Protein AF-A0AAW0YEN2-F1 (afdb_monomer)

Mean predicted aligned error: 8.63 Å

InterPro domains:
  IPR004031 PMP-22/EMP/MP20/Claudin [PF13903] (2-147)

Foldseek 3Di:
DDLFKDAFCQDDDPPDPDSDGGHGIDTLPDPVCPVVNCLQDDPLSVLLVVLQVLLVVLQVVLVVLVVCLVVCVVVVCCLVCVLVSLVSSLVSLVSNLVSLVSSLVSCVVCQQPVSRDVHSVPRDDDPVSVVSVVVSVVSVVVSVVSVVSSVVSVVVVVVVVVVVVPDDCPDPDPDDDDDDDDDD

Nearest PDB structures (foldseek):
  6jfm-assembly2_B  TM=4.176E-01  e=9.068E+00  Homo sapiens

Organism: Cherax quadricarinatus (NCBI:txid27406)

Radius of gyration: 30.1 Å; Cα contacts (8 Å, |Δi|>4): 151; chains: 1; bounding box: 66×30×113 Å

Structure (mmCIF, N/CA/C/O backbone):
data_AF-A0AAW0YEN2-F1
#
_entry.id   AF-A0AAW0YEN2-F1
#
loop_
_atom_site.group_PDB
_atom_site.id
_atom_site.type_symbol
_atom_site.label_atom_id
_atom_site.label_alt_id
_atom_site.label_comp_id
_atom_site.label_asym_id
_atom_site.label_entity_id
_atom_site.label_seq_id
_atom_site.pdbx_PDB_ins_code
_atom_site.Cartn_x
_atom_site.Cartn_y
_atom_site.Cartn_z
_atom_site.occupancy
_atom_site.B_iso_or_equiv
_atom_site.auth_seq_id
_atom_site.auth_comp_id
_atom_site.auth_asym_id
_atom_site.auth_atom_id
_atom_site.pdbx_PDB_model_num
ATOM 1 N N . MET A 1 1 ? 14.040 -4.430 -10.048 1.00 86.38 1 MET A N 1
ATOM 2 C CA . MET A 1 1 ? 13.307 -3.147 -10.086 1.00 86.38 1 MET A CA 1
ATOM 3 C C . MET A 1 1 ? 12.431 -3.087 -8.851 1.00 86.38 1 MET A C 1
ATOM 5 O O . MET A 1 1 ? 11.812 -4.096 -8.529 1.00 86.38 1 MET A O 1
ATOM 9 N N . GLY A 1 2 ? 12.457 -1.976 -8.123 1.00 90.00 2 GLY A N 1
ATOM 10 C CA . GLY A 1 2 ? 11.581 -1.731 -6.982 1.00 90.00 2 GLY A CA 1
ATOM 11 C C . GLY A 1 2 ? 10.343 -0.935 -7.386 1.00 90.00 2 GLY A C 1
ATOM 12 O O . GLY A 1 2 ? 10.165 -0.589 -8.549 1.00 90.00 2 GLY A O 1
ATOM 13 N N . LEU A 1 3 ? 9.485 -0.628 -6.412 1.00 91.50 3 LEU A N 1
ATOM 14 C CA . LEU A 1 3 ? 8.303 0.204 -6.646 1.00 91.50 3 LEU A CA 1
ATOM 15 C C . LEU A 1 3 ? 8.667 1.686 -6.845 1.00 91.50 3 LEU A C 1
ATOM 17 O O . LEU A 1 3 ? 8.000 2.375 -7.605 1.00 91.50 3 LEU A O 1
ATOM 21 N N . TRP A 1 4 ? 9.729 2.151 -6.178 1.00 93.06 4 TRP A N 1
ATOM 22 C CA . TRP A 1 4 ? 10.154 3.560 -6.134 1.00 93.06 4 TRP A CA 1
ATOM 23 C C . TRP A 1 4 ? 11.578 3.799 -6.644 1.00 93.06 4 TRP A C 1
ATOM 25 O O . TRP A 1 4 ? 11.942 4.928 -6.960 1.00 93.06 4 TRP A O 1
ATOM 35 N N . GLU A 1 5 ? 12.377 2.742 -6.749 1.00 92.69 5 GLU A N 1
ATOM 36 C CA . GLU A 1 5 ? 13.776 2.798 -7.165 1.00 92.69 5 GLU A CA 1
ATOM 37 C C . GLU A 1 5 ? 14.035 1.731 -8.223 1.00 92.69 5 GLU A C 1
ATOM 39 O O . GLU A 1 5 ? 13.607 0.578 -8.090 1.00 92.69 5 GLU A O 1
ATOM 44 N N . PHE A 1 6 ? 14.712 2.121 -9.297 1.00 90.88 6 PHE A N 1
ATOM 45 C CA . PHE A 1 6 ? 15.109 1.216 -10.366 1.00 90.88 6 PHE A CA 1
ATOM 46 C C . PHE A 1 6 ? 16.631 1.169 -10.409 1.00 90.88 6 PHE A C 1
ATOM 48 O O . PHE A 1 6 ? 17.294 2.194 -10.300 1.00 90.88 6 PHE A O 1
ATOM 55 N N . CYS A 1 7 ? 17.171 -0.038 -10.558 1.00 91.19 7 CYS A N 1
ATOM 56 C CA . CYS A 1 7 ? 18.602 -0.271 -10.681 1.00 91.19 7 CYS A CA 1
ATOM 57 C C . CYS A 1 7 ? 18.889 -0.833 -12.065 1.00 91.19 7 CYS A C 1
ATOM 59 O O . CYS A 1 7 ? 18.348 -1.882 -12.430 1.00 91.19 7 CYS A O 1
ATOM 61 N N . PHE A 1 8 ? 19.754 -0.155 -12.811 1.00 91.12 8 PHE A N 1
ATOM 62 C CA . PHE A 1 8 ? 20.213 -0.594 -14.121 1.00 91.12 8 PHE A CA 1
ATOM 63 C C . PHE A 1 8 ? 21.698 -0.959 -14.077 1.00 91.12 8 PHE A C 1
ATOM 65 O O . PHE A 1 8 ? 22.487 -0.351 -13.356 1.00 91.12 8 PHE A O 1
ATOM 72 N N . ASN A 1 9 ? 22.087 -1.954 -14.874 1.00 91.31 9 ASN A N 1
ATOM 73 C CA . ASN A 1 9 ? 23.482 -2.346 -15.049 1.00 91.31 9 ASN A CA 1
ATOM 74 C C . ASN A 1 9 ? 23.843 -2.304 -16.537 1.00 91.31 9 ASN A C 1
ATOM 76 O O . ASN A 1 9 ? 23.641 -3.276 -17.262 1.00 91.31 9 ASN A O 1
ATOM 80 N N . GLY A 1 10 ? 24.311 -1.143 -16.998 1.00 89.25 10 GLY A N 1
ATOM 81 C CA . GLY A 1 10 ? 24.714 -0.935 -18.389 1.00 89.25 10 GLY A CA 1
ATOM 82 C C . GLY A 1 10 ? 23.545 -0.996 -19.374 1.00 89.25 10 GLY A C 1
ATOM 83 O O . GLY A 1 10 ? 23.736 -1.395 -20.524 1.00 89.25 10 GLY A O 1
ATOM 84 N N . PHE A 1 11 ? 22.336 -0.635 -18.933 1.00 88.31 11 PHE A N 1
ATOM 85 C CA . PHE A 1 11 ? 21.140 -0.691 -19.770 1.00 88.31 11 PHE A CA 1
ATOM 86 C C . PHE A 1 11 ? 21.170 0.417 -20.826 1.00 88.31 11 PHE A C 1
ATOM 88 O O . PHE A 1 11 ? 21.463 1.571 -20.519 1.00 88.31 11 PHE A O 1
ATOM 95 N N . ARG A 1 12 ? 20.828 0.067 -22.068 1.00 88.25 12 ARG A N 1
ATOM 96 C CA . ARG A 1 12 ? 20.673 1.013 -23.176 1.00 88.25 12 ARG A CA 1
ATOM 97 C C . ARG A 1 12 ? 19.229 1.025 -23.630 1.00 88.25 12 ARG A C 1
ATOM 99 O O . ARG A 1 12 ? 18.689 -0.018 -23.994 1.00 88.25 12 ARG A O 1
ATOM 106 N N . TYR A 1 13 ? 18.617 2.203 -23.629 1.00 87.12 13 TYR A N 1
ATOM 107 C CA . TYR A 1 13 ? 17.242 2.344 -24.079 1.00 87.12 13 TYR A CA 1
ATOM 108 C C . TYR A 1 13 ? 17.188 2.409 -25.616 1.00 87.12 13 TYR A C 1
AT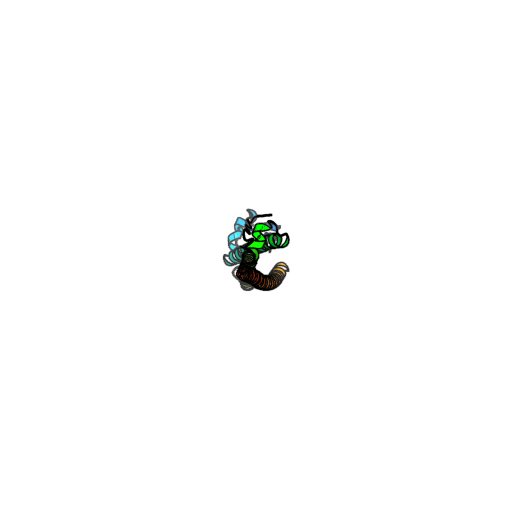OM 110 O O . TYR A 1 13 ? 17.740 3.349 -26.184 1.00 87.12 13 TYR A O 1
ATOM 118 N N . PRO A 1 14 ? 16.511 1.470 -26.312 1.00 85.56 14 PRO A N 1
ATOM 119 C CA . PRO A 1 14 ? 16.591 1.372 -27.775 1.00 85.56 14 PRO A CA 1
ATOM 120 C C . PRO A 1 14 ? 16.070 2.593 -28.536 1.00 85.56 14 PRO A C 1
ATOM 122 O O . PRO A 1 14 ? 16.482 2.831 -29.665 1.00 85.56 14 PRO A O 1
ATOM 125 N N . LYS A 1 15 ? 15.141 3.356 -27.943 1.00 84.06 15 LYS A N 1
ATOM 126 C CA . LYS A 1 15 ? 14.569 4.553 -28.581 1.00 84.06 15 LYS A CA 1
ATOM 127 C C . LYS A 1 15 ? 15.403 5.815 -28.336 1.00 84.06 15 LYS A C 1
ATOM 129 O O . LYS A 1 15 ? 15.053 6.869 -28.857 1.00 84.06 15 LYS A O 1
ATOM 134 N N . PHE A 1 16 ? 16.466 5.737 -27.535 1.00 85.62 16 PHE A N 1
ATOM 135 C CA . PHE A 1 16 ? 17.355 6.868 -27.294 1.00 85.62 16 PHE A CA 1
ATOM 136 C C . PHE A 1 16 ? 18.500 6.862 -28.307 1.00 85.62 16 PHE A C 1
ATOM 138 O O . PHE A 1 16 ? 19.175 5.853 -28.476 1.00 85.62 16 PHE A O 1
ATOM 145 N N . GLN A 1 17 ? 18.702 7.984 -29.001 1.00 82.44 17 GLN A N 1
ATOM 146 C CA . GLN A 1 17 ? 19.639 8.065 -30.130 1.00 82.44 17 GLN A CA 1
ATOM 147 C C . GLN A 1 17 ? 21.112 8.167 -29.707 1.00 82.44 17 GLN A C 1
ATOM 149 O O . GLN A 1 17 ? 21.997 7.882 -30.509 1.00 82.44 17 GLN A O 1
ATOM 154 N N . TYR A 1 18 ? 21.388 8.583 -28.470 1.00 85.62 18 TYR A N 1
ATOM 155 C CA . TYR A 1 18 ? 22.748 8.736 -27.954 1.00 85.62 18 TYR A CA 1
ATOM 156 C C . TYR A 1 18 ? 23.221 7.455 -27.256 1.00 85.62 18 TYR A C 1
ATOM 158 O O . TYR A 1 18 ? 22.421 6.776 -26.610 1.00 85.62 18 TYR A O 1
ATOM 166 N N . ASP A 1 19 ? 24.525 7.146 -27.335 1.00 82.75 19 ASP A N 1
ATOM 167 C CA . ASP A 1 19 ? 25.135 6.008 -26.623 1.00 82.75 19 ASP A CA 1
ATOM 168 C C . ASP A 1 19 ? 25.292 6.319 -25.127 1.00 82.75 19 ASP A C 1
ATOM 170 O O . ASP A 1 19 ? 26.389 6.503 -24.603 1.00 82.75 19 ASP A O 1
ATOM 174 N N . TYR A 1 20 ? 24.155 6.428 -24.446 1.00 86.38 20 TYR A N 1
ATOM 175 C CA . TYR A 1 20 ? 24.078 6.580 -23.005 1.00 86.38 20 TYR A CA 1
ATOM 176 C C . TYR A 1 20 ? 23.717 5.244 -22.361 1.00 86.38 20 TYR A C 1
ATOM 178 O O . TYR A 1 20 ? 22.791 4.548 -22.792 1.00 86.38 20 TYR A O 1
ATOM 186 N N . LYS A 1 21 ? 24.458 4.889 -21.312 1.00 89.00 21 LYS A N 1
ATOM 187 C CA . LYS A 1 21 ? 24.231 3.679 -20.524 1.00 89.00 21 LYS A CA 1
ATOM 188 C C . LYS A 1 21 ? 23.728 4.079 -19.148 1.00 89.00 21 LYS A C 1
ATOM 190 O O . LYS A 1 21 ? 24.434 4.768 -18.424 1.00 89.00 21 LYS A O 1
ATOM 195 N N . PHE A 1 22 ? 22.554 3.583 -18.782 1.00 89.12 22 PHE A N 1
ATOM 196 C CA . PHE A 1 22 ? 22.023 3.723 -17.432 1.00 89.12 22 PHE A CA 1
ATOM 197 C C . PHE A 1 22 ? 22.723 2.719 -16.512 1.00 89.12 22 PHE A C 1
ATOM 199 O O . PHE A 1 22 ? 22.694 1.503 -16.753 1.00 89.12 22 PHE A O 1
ATOM 206 N N . THR A 1 23 ? 23.373 3.229 -15.470 1.00 91.88 23 THR A N 1
ATOM 207 C CA . THR A 1 23 ? 24.128 2.437 -14.491 1.00 91.88 23 THR A CA 1
ATOM 208 C C . THR A 1 23 ? 23.879 2.964 -13.092 1.00 91.88 23 THR A C 1
ATOM 210 O O . THR A 1 23 ? 24.03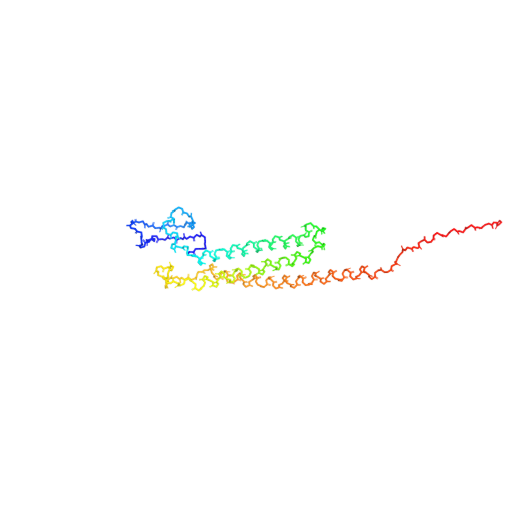0 4.156 -12.857 1.00 91.88 23 THR A O 1
ATOM 213 N N . GLY A 1 24 ? 23.583 2.065 -12.160 1.00 91.88 24 GLY A N 1
ATOM 214 C CA . GLY A 1 24 ? 23.313 2.413 -10.770 1.00 91.88 24 GLY A CA 1
ATOM 215 C C . GLY A 1 24 ? 21.832 2.335 -10.422 1.00 91.88 24 GLY A C 1
ATOM 216 O O . GLY A 1 24 ? 20.993 1.979 -11.256 1.00 91.88 24 GLY A O 1
ATOM 217 N N . CYS A 1 25 ? 21.545 2.616 -9.154 1.00 92.69 25 CYS A N 1
ATOM 218 C CA . CYS A 1 25 ? 20.204 2.670 -8.592 1.00 92.69 25 CYS A CA 1
ATOM 219 C C . CYS A 1 25 ? 19.824 4.126 -8.389 1.00 92.69 25 CYS A C 1
ATOM 221 O O . CYS A 1 25 ? 20.502 4.831 -7.644 1.00 92.69 25 CYS A O 1
ATOM 223 N N . ASN A 1 26 ? 18.743 4.562 -9.024 1.00 92.38 26 ASN A N 1
ATOM 224 C CA . ASN A 1 26 ? 18.212 5.891 -8.780 1.00 92.38 26 ASN A CA 1
ATOM 225 C C . ASN A 1 26 ? 16.718 5.838 -8.493 1.00 92.38 26 ASN A C 1
ATOM 227 O O . ASN A 1 26 ? 15.976 4.954 -8.944 1.00 92.38 26 ASN A O 1
ATOM 231 N N . TYR A 1 27 ? 16.272 6.848 -7.753 1.00 92.19 27 TYR A N 1
ATOM 232 C CA . TYR A 1 27 ? 14.858 7.107 -7.572 1.00 92.19 27 TYR A CA 1
ATOM 233 C C . TYR A 1 27 ? 14.184 7.310 -8.930 1.00 92.19 27 TYR A C 1
ATOM 235 O O . TYR A 1 27 ? 14.746 7.915 -9.847 1.00 92.19 27 TYR A O 1
ATOM 243 N N . ILE A 1 28 ? 12.956 6.822 -9.047 1.00 91.12 28 ILE A N 1
ATOM 244 C CA . ILE A 1 28 ? 12.191 6.834 -10.291 1.00 91.12 28 ILE A CA 1
ATOM 245 C C . ILE A 1 28 ? 12.070 8.232 -10.922 1.00 91.12 28 ILE A C 1
ATOM 247 O O . ILE A 1 28 ? 12.150 8.35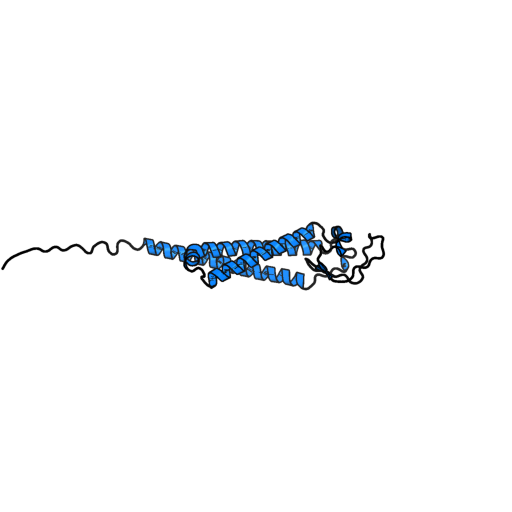3 -12.142 1.00 91.12 28 ILE A O 1
ATOM 251 N N . PHE A 1 29 ? 11.892 9.275 -10.108 1.00 88.75 29 PHE A N 1
ATOM 252 C CA . PHE A 1 29 ? 11.756 10.659 -10.579 1.00 88.75 29 PHE A CA 1
ATOM 253 C C . PHE A 1 29 ? 13.084 11.431 -10.525 1.00 88.75 29 PHE A C 1
ATOM 255 O O . PHE A 1 29 ? 13.092 12.657 -10.433 1.00 88.75 29 PHE A O 1
ATOM 262 N N . SER A 1 30 ? 14.214 10.723 -10.535 1.00 90.00 30 SER A N 1
ATOM 263 C CA . SER A 1 30 ? 15.529 11.343 -10.686 1.00 90.00 30 SER A CA 1
ATOM 264 C C . SER A 1 30 ? 15.680 11.978 -12.070 1.00 90.00 30 SER A C 1
ATOM 266 O O . SER A 1 30 ? 15.058 11.557 -13.050 1.00 90.00 30 SER A O 1
ATOM 268 N N . GLU A 1 31 ? 16.533 12.997 -12.161 1.00 88.75 31 GLU A N 1
ATOM 269 C CA . GLU A 1 31 ? 16.792 13.681 -13.429 1.00 88.75 31 GLU A CA 1
ATOM 270 C C . GLU A 1 31 ? 17.377 12.735 -14.490 1.00 88.75 31 GLU A C 1
ATOM 272 O O . GLU A 1 31 ? 17.011 12.836 -15.662 1.00 88.75 31 GLU A O 1
ATOM 277 N N . GLU A 1 32 ? 18.193 11.761 -14.072 1.00 85.75 32 GLU A N 1
ATOM 278 C CA . GLU A 1 32 ? 18.776 10.739 -14.949 1.00 85.75 32 GLU A CA 1
ATOM 279 C C . GLU A 1 32 ? 17.691 9.969 -15.719 1.00 85.75 32 GLU A C 1
ATOM 281 O O . GLU A 1 32 ? 17.806 9.743 -16.924 1.00 85.75 32 GLU A O 1
ATOM 286 N N . TYR A 1 33 ? 16.588 9.617 -15.054 1.00 88.69 33 TYR A N 1
ATOM 287 C CA . TYR A 1 33 ? 15.523 8.807 -15.647 1.00 88.69 33 TYR A CA 1
ATOM 288 C C . TYR A 1 33 ? 14.454 9.618 -16.379 1.00 88.69 33 TYR A C 1
ATOM 290 O O . TYR A 1 33 ? 13.579 9.025 -17.011 1.00 88.69 33 TYR A O 1
ATOM 298 N N . ARG A 1 34 ? 14.546 10.955 -16.401 1.00 88.31 34 ARG A N 1
ATOM 299 C CA . ARG A 1 34 ? 13.554 11.830 -17.056 1.00 88.31 34 ARG A CA 1
ATOM 300 C C . ARG A 1 34 ? 13.339 11.489 -18.534 1.00 88.31 34 ARG A C 1
ATOM 302 O O . ARG A 1 34 ? 12.227 11.612 -19.038 1.00 88.31 34 ARG A O 1
ATOM 309 N N . ILE A 1 35 ? 14.385 11.017 -19.211 1.00 87.44 35 ILE A N 1
ATOM 310 C CA . ILE A 1 35 ? 14.367 10.632 -20.632 1.00 87.44 35 ILE A CA 1
ATOM 311 C C . ILE A 1 35 ? 13.521 9.369 -20.873 1.00 87.44 35 ILE A C 1
ATOM 313 O O . ILE A 1 35 ? 12.867 9.245 -21.906 1.00 87.44 35 ILE A O 1
ATOM 317 N N . ILE A 1 36 ? 13.531 8.428 -19.925 1.00 88.75 36 ILE A N 1
ATOM 318 C CA . ILE A 1 36 ? 12.889 7.107 -20.043 1.00 88.75 36 ILE A CA 1
ATOM 319 C C . ILE A 1 36 ? 11.644 6.964 -19.160 1.00 88.75 36 ILE A C 1
ATOM 321 O O . ILE A 1 36 ? 11.027 5.899 -19.116 1.00 88.75 36 ILE A O 1
ATOM 325 N N . TRP A 1 37 ? 11.261 8.032 -18.462 1.00 88.38 37 TRP A N 1
ATOM 326 C CA . TRP A 1 37 ? 10.247 7.996 -17.417 1.00 88.38 37 TRP A CA 1
ATOM 327 C C . TRP A 1 37 ? 8.883 7.505 -17.923 1.00 88.38 37 TRP A C 1
ATOM 329 O O . TRP A 1 37 ? 8.294 6.608 -17.324 1.00 88.38 37 TRP A O 1
ATOM 339 N N . SER A 1 38 ? 8.416 8.019 -19.063 1.00 86.50 38 SER A N 1
ATOM 340 C CA . SER A 1 38 ? 7.118 7.646 -19.647 1.00 86.50 38 SER A CA 1
ATOM 341 C C . SER A 1 38 ? 7.020 6.170 -20.040 1.00 86.50 38 SER A C 1
ATOM 343 O O . SER A 1 38 ? 5.933 5.601 -20.046 1.00 86.50 38 SER A O 1
ATOM 345 N N . TRP A 1 39 ? 8.153 5.543 -20.357 1.00 87.31 39 TRP A N 1
ATOM 346 C CA . TRP A 1 39 ? 8.233 4.114 -20.643 1.00 87.31 39 TRP A CA 1
ATOM 347 C C . TRP A 1 39 ? 8.238 3.284 -19.354 1.00 87.31 39 TRP A C 1
ATOM 349 O O . TRP A 1 39 ? 7.543 2.275 -19.255 1.00 87.31 39 TRP A O 1
ATOM 359 N N . MET A 1 40 ? 8.992 3.730 -18.349 1.00 87.19 40 MET A N 1
ATOM 360 C CA . MET A 1 40 ? 9.163 3.020 -17.084 1.00 87.19 40 MET A CA 1
ATOM 361 C C . MET A 1 40 ? 7.919 3.088 -16.184 1.00 87.19 40 MET A C 1
ATOM 363 O O . MET A 1 40 ? 7.632 2.114 -15.488 1.00 87.19 40 MET A O 1
ATOM 367 N N . LEU A 1 41 ? 7.170 4.199 -16.218 1.00 91.25 41 LEU A N 1
ATOM 368 C CA . LEU A 1 41 ? 5.968 4.437 -15.408 1.00 91.25 41 LEU A CA 1
ATOM 369 C C . LEU A 1 41 ? 4.702 4.563 -16.257 1.00 91.25 41 LEU A C 1
ATOM 371 O O . LEU A 1 41 ? 4.158 5.657 -16.427 1.00 91.25 41 LEU A O 1
ATOM 375 N N . PRO A 1 42 ? 4.172 3.436 -16.750 1.00 92.44 42 PRO A N 1
ATOM 376 C CA . PRO A 1 42 ? 2.835 3.417 -17.314 1.00 92.44 42 PRO A CA 1
ATOM 377 C C . PRO A 1 42 ? 1.778 3.687 -16.229 1.00 92.44 42 PRO A C 1
ATOM 379 O O . PRO A 1 42 ? 1.999 3.469 -15.035 1.00 92.44 42 PRO A O 1
ATOM 382 N N . ALA A 1 43 ? 0.583 4.104 -16.654 1.00 93.31 43 ALA A N 1
ATOM 383 C CA . ALA A 1 43 ? -0.513 4.476 -15.754 1.00 93.31 43 ALA A CA 1
ATOM 384 C C . ALA A 1 43 ? -0.889 3.379 -14.742 1.00 93.31 43 ALA A C 1
ATOM 386 O O . ALA A 1 43 ? -1.150 3.669 -13.577 1.00 93.31 43 ALA A O 1
ATOM 387 N N . TRP A 1 44 ? -0.861 2.112 -15.158 1.00 94.19 44 TRP A N 1
ATOM 388 C CA . TRP A 1 44 ? -1.157 0.991 -14.267 1.00 94.19 44 TRP A CA 1
ATOM 389 C C . TRP A 1 44 ? -0.107 0.833 -13.155 1.00 94.19 44 TRP A C 1
ATOM 391 O O . TRP A 1 44 ? -0.459 0.466 -12.038 1.00 94.19 44 TRP A O 1
ATOM 401 N N . PHE A 1 45 ? 1.168 1.145 -13.418 1.00 93.88 45 PHE A N 1
ATOM 402 C CA . PHE A 1 45 ? 2.230 1.050 -12.414 1.00 93.88 45 PHE A CA 1
ATOM 403 C C . PHE A 1 45 ? 2.119 2.192 -11.399 1.00 93.88 45 PHE A C 1
ATOM 405 O O . PHE A 1 45 ? 2.271 1.970 -10.199 1.00 93.88 45 PHE A O 1
ATOM 412 N N . MET A 1 46 ? 1.739 3.390 -11.860 1.00 94.62 46 MET A N 1
ATOM 413 C CA . MET A 1 46 ? 1.363 4.493 -10.968 1.00 94.62 46 MET A CA 1
ATOM 414 C C . MET A 1 46 ? 0.157 4.129 -10.089 1.00 94.62 46 MET A C 1
ATOM 416 O O . MET A 1 46 ? 0.151 4.445 -8.905 1.00 94.62 46 MET A O 1
ATOM 420 N N . ALA A 1 47 ? -0.832 3.396 -10.613 1.00 96.06 47 ALA A N 1
ATOM 421 C CA . ALA A 1 47 ? -1.949 2.915 -9.798 1.00 96.06 47 ALA A CA 1
ATOM 422 C C . ALA A 1 47 ? -1.490 1.937 -8.697 1.00 96.06 47 ALA A C 1
ATOM 424 O O . ALA A 1 47 ? -1.907 2.073 -7.548 1.00 96.06 47 ALA A O 1
ATOM 425 N N . VAL A 1 48 ? -0.581 1.001 -9.009 1.00 96.75 48 VAL A N 1
ATOM 426 C CA . VAL A 1 48 ? 0.032 0.097 -8.012 1.00 96.75 48 VAL A CA 1
ATOM 427 C C . VAL A 1 48 ? 0.748 0.895 -6.919 1.00 96.75 48 VAL A C 1
ATOM 429 O O . VAL A 1 48 ? 0.560 0.619 -5.734 1.00 96.75 48 VAL A O 1
ATOM 432 N N . GLN A 1 49 ? 1.523 1.914 -7.302 1.00 96.31 49 GLN A N 1
ATOM 433 C CA . GLN A 1 49 ? 2.168 2.836 -6.365 1.00 96.31 49 GLN A CA 1
ATOM 434 C C . GLN A 1 49 ? 1.150 3.515 -5.442 1.00 9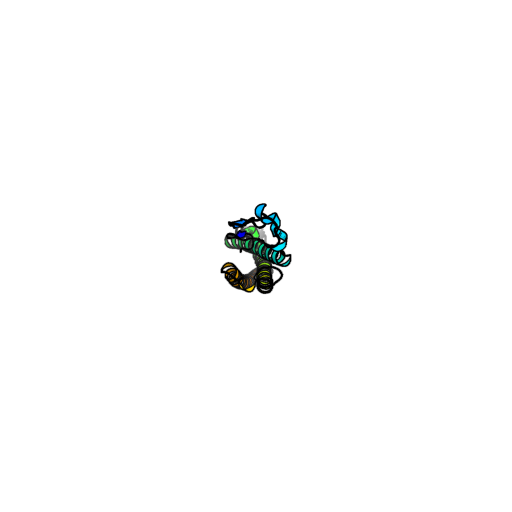6.31 49 GLN A C 1
ATOM 436 O O . GLN A 1 49 ? 1.328 3.511 -4.225 1.00 96.31 49 GLN A O 1
ATOM 441 N N . THR A 1 50 ? 0.060 4.052 -5.994 1.00 96.75 50 THR A N 1
ATOM 442 C CA . THR A 1 50 ? -0.999 4.699 -5.210 1.00 96.75 50 THR A CA 1
ATOM 443 C C . THR A 1 50 ? -1.654 3.732 -4.226 1.00 96.75 50 THR A C 1
ATOM 445 O O . THR A 1 50 ? -1.781 4.067 -3.048 1.00 96.75 50 THR A O 1
ATOM 448 N N . PHE A 1 51 ? -2.025 2.527 -4.664 1.00 97.88 51 PHE A N 1
ATOM 449 C CA . PHE A 1 51 ? -2.645 1.532 -3.788 1.00 97.88 51 PHE A CA 1
ATOM 450 C C . PHE A 1 51 ? -1.723 1.111 -2.639 1.00 97.88 51 PHE A C 1
ATOM 452 O O . PHE A 1 51 ? -2.168 1.063 -1.492 1.00 97.88 51 PHE A O 1
ATOM 459 N N . MET A 1 52 ? -0.436 0.880 -2.918 1.00 97.56 52 MET A N 1
ATOM 460 C CA . MET A 1 52 ? 0.545 0.542 -1.883 1.00 97.56 52 MET A CA 1
ATOM 461 C C . MET A 1 52 ? 0.772 1.693 -0.901 1.00 97.56 52 MET A C 1
ATOM 463 O O . MET A 1 52 ? 0.869 1.452 0.299 1.00 97.56 52 MET A O 1
ATOM 467 N N . THR A 1 53 ? 0.811 2.941 -1.373 1.00 97.44 53 THR A N 1
ATOM 468 C CA . THR A 1 53 ? 0.952 4.113 -0.496 1.00 97.44 53 THR A CA 1
ATOM 469 C C . THR A 1 53 ? -0.267 4.294 0.402 1.00 97.44 53 THR A C 1
ATOM 471 O O . THR A 1 53 ? -0.109 4.500 1.603 1.00 97.44 53 THR A O 1
ATOM 474 N N . ILE A 1 54 ? -1.485 4.174 -0.139 1.00 97.88 54 ILE A N 1
ATOM 475 C CA . ILE A 1 54 ? -2.719 4.258 0.658 1.00 97.88 54 ILE A CA 1
ATOM 476 C C . ILE A 1 54 ? -2.752 3.139 1.705 1.00 97.88 54 ILE A C 1
ATOM 478 O O . ILE A 1 54 ? -3.052 3.404 2.869 1.00 97.88 54 ILE A O 1
ATOM 482 N N . ALA A 1 55 ? -2.389 1.911 1.325 1.00 98.00 55 ALA A N 1
ATOM 483 C CA . ALA A 1 55 ? -2.313 0.788 2.252 1.00 98.00 55 ALA A CA 1
ATOM 484 C C . ALA A 1 55 ? -1.261 1.008 3.353 1.00 98.00 55 ALA A C 1
ATOM 486 O O . ALA A 1 55 ? -1.518 0.752 4.530 1.00 98.00 55 ALA A O 1
ATOM 487 N N . LEU A 1 56 ? -0.091 1.549 3.004 1.00 97.06 56 LEU A N 1
ATOM 488 C CA . LEU A 1 56 ? 0.946 1.876 3.980 1.00 97.06 56 LEU A CA 1
ATOM 489 C C . LEU A 1 56 ? 0.465 2.948 4.968 1.00 97.06 56 LEU A C 1
ATOM 491 O O . LEU A 1 56 ? 0.603 2.775 6.174 1.00 97.06 56 LEU A O 1
ATOM 495 N N . LEU A 1 57 ? -0.158 4.025 4.489 1.00 98.25 57 LEU A N 1
ATOM 496 C CA . LEU A 1 57 ? -0.670 5.088 5.358 1.00 98.25 57 LEU A CA 1
ATOM 497 C C . LEU A 1 57 ? -1.797 4.590 6.274 1.00 98.25 57 LEU A C 1
ATOM 499 O O . LEU A 1 57 ? -1.803 4.895 7.469 1.00 98.25 57 LEU A O 1
ATOM 503 N N . ALA A 1 58 ? -2.725 3.790 5.746 1.00 97.94 58 ALA A N 1
ATOM 504 C CA . ALA A 1 58 ? -3.817 3.220 6.528 1.00 97.94 58 ALA A CA 1
ATOM 505 C C . ALA A 1 58 ? -3.314 2.220 7.588 1.00 97.94 58 ALA A C 1
ATOM 507 O O . ALA A 1 58 ? -3.794 2.233 8.726 1.00 97.94 58 ALA A O 1
ATOM 508 N N . SER A 1 59 ? -2.301 1.411 7.269 1.00 97.94 59 SER A N 1
ATOM 509 C CA . SER A 1 59 ? -1.698 0.480 8.232 1.00 97.94 59 SER A CA 1
ATOM 510 C C . SER A 1 59 ? -0.897 1.189 9.324 1.00 97.94 59 SER A C 1
ATOM 512 O O . SER A 1 59 ? -1.048 0.853 10.497 1.00 97.94 59 SER A O 1
ATOM 514 N N . LEU A 1 60 ? -0.122 2.224 8.983 1.00 97.88 60 LEU A N 1
ATOM 515 C CA . LEU A 1 60 ? 0.565 3.066 9.969 1.00 97.88 60 LEU A CA 1
ATOM 516 C C . LEU A 1 60 ? -0.430 3.783 10.885 1.00 97.88 60 LEU A C 1
ATOM 518 O O . LEU A 1 60 ? -0.233 3.818 12.097 1.00 97.88 60 LEU A O 1
ATOM 522 N N . THR A 1 61 ? -1.532 4.294 10.330 1.00 97.38 61 THR A N 1
ATOM 523 C CA . THR A 1 61 ? -2.611 4.899 11.126 1.00 97.38 61 THR A CA 1
ATOM 524 C C . THR A 1 61 ? -3.193 3.883 12.110 1.00 97.38 61 THR A C 1
ATOM 526 O O . THR A 1 61 ? -3.309 4.173 13.297 1.00 97.38 61 THR A O 1
ATOM 529 N N . THR A 1 62 ? -3.470 2.662 11.643 1.00 96.81 62 THR A N 1
ATOM 530 C CA . THR A 1 62 ? -3.954 1.558 12.489 1.00 96.81 62 THR A CA 1
ATOM 531 C C . THR A 1 62 ? -2.963 1.236 13.608 1.00 96.81 62 THR A C 1
ATOM 533 O O . THR A 1 62 ? -3.367 1.110 14.762 1.00 96.81 62 THR A O 1
ATOM 536 N N . LEU A 1 63 ? -1.665 1.157 13.295 1.00 96.44 63 LEU A N 1
ATOM 537 C CA . LEU A 1 63 ? -0.605 0.879 14.265 1.00 96.44 63 LEU A CA 1
ATOM 538 C C . LEU A 1 63 ? -0.512 1.967 15.344 1.00 96.44 63 LEU A C 1
ATOM 540 O O . LEU A 1 63 ? -0.395 1.654 16.529 1.00 96.44 63 LEU A O 1
ATOM 544 N N . VAL A 1 64 ? -0.592 3.240 14.955 1.00 96.12 64 VAL A N 1
ATOM 545 C CA . VAL A 1 64 ? -0.584 4.361 15.904 1.00 96.12 64 VAL A CA 1
ATOM 546 C C . VAL A 1 64 ? -1.826 4.308 16.792 1.00 96.12 64 VAL A C 1
ATOM 548 O O . VAL A 1 64 ? -1.704 4.346 18.016 1.00 96.12 64 VAL A O 1
ATOM 551 N N . THR A 1 65 ? -3.018 4.161 16.210 1.00 94.25 65 THR A N 1
ATOM 552 C CA . THR A 1 65 ? -4.269 4.140 16.978 1.00 94.25 65 THR A CA 1
ATOM 553 C C . THR A 1 65 ? -4.342 2.943 17.927 1.00 94.25 65 THR A C 1
ATOM 555 O O . THR A 1 65 ? -4.686 3.129 19.093 1.00 94.25 65 THR A O 1
ATOM 558 N N . ILE A 1 66 ? -3.970 1.733 17.491 1.00 94.00 66 ILE A N 1
ATOM 559 C CA . ILE A 1 66 ? -3.984 0.557 18.374 1.00 94.00 66 ILE A CA 1
ATOM 560 C C . ILE A 1 66 ? -2.946 0.679 19.493 1.00 94.00 66 ILE A C 1
ATOM 562 O O . ILE A 1 66 ? -3.237 0.317 20.629 1.00 94.00 66 ILE A O 1
ATOM 566 N N . SER A 1 67 ? -1.776 1.268 19.220 1.00 94.50 67 SER A N 1
ATOM 567 C CA . SER A 1 67 ? -0.760 1.526 20.250 1.00 94.50 67 SER A CA 1
ATOM 568 C C . SER A 1 67 ? -1.289 2.469 21.332 1.00 94.50 67 SER A C 1
ATOM 570 O O . SER A 1 67 ? -1.100 2.210 22.519 1.00 94.50 67 SER A O 1
ATOM 572 N N . LEU A 1 68 ? -2.014 3.523 20.942 1.00 92.19 68 LEU A N 1
ATOM 573 C CA . LEU A 1 68 ? -2.661 4.433 21.892 1.00 92.19 68 LEU A CA 1
ATOM 574 C C . LEU A 1 68 ? -3.714 3.706 22.737 1.00 92.19 68 LEU A C 1
ATOM 576 O O . LEU A 1 68 ? -3.727 3.871 23.957 1.00 92.19 68 LEU A O 1
ATOM 580 N N . VAL A 1 69 ? -4.544 2.860 22.112 1.00 90.75 69 VAL A N 1
ATOM 581 C CA . VAL A 1 69 ? -5.551 2.038 22.809 1.00 90.75 69 VAL A CA 1
ATOM 582 C C . VAL A 1 69 ? -4.894 1.090 23.820 1.00 90.75 69 VAL A C 1
ATOM 584 O O . VAL A 1 69 ? -5.341 1.032 24.965 1.00 90.75 69 VAL A O 1
ATOM 587 N N . LEU A 1 70 ? -3.808 0.409 23.440 1.00 89.62 70 LEU A N 1
ATOM 588 C CA . LEU A 1 70 ? -3.079 -0.527 24.306 1.00 89.62 70 LEU A CA 1
ATOM 589 C C . LEU A 1 70 ? -2.418 0.167 25.501 1.00 89.62 70 LEU A C 1
ATOM 591 O O . LEU A 1 70 ? -2.526 -0.311 26.629 1.00 89.62 70 LEU A O 1
ATOM 595 N N . VAL A 1 71 ? -1.777 1.317 25.276 1.00 92.44 71 VAL A N 1
ATOM 596 C CA . VAL A 1 71 ? -1.146 2.118 26.343 1.00 92.44 71 VAL A CA 1
ATOM 597 C C . VAL A 1 71 ? -2.195 2.846 27.199 1.00 92.44 71 VAL A C 1
ATOM 599 O O . VAL A 1 71 ? -1.877 3.377 28.261 1.00 92.44 71 VAL A O 1
ATOM 602 N N . ARG A 1 72 ? -3.466 2.853 26.773 1.00 87.56 72 ARG A N 1
ATOM 603 C CA . ARG A 1 72 ? -4.568 3.596 27.402 1.00 87.56 72 ARG A CA 1
ATOM 604 C C . ARG A 1 72 ? -4.246 5.081 27.571 1.00 87.56 72 ARG A C 1
ATOM 606 O O . ARG A 1 72 ? -4.657 5.708 28.547 1.00 87.56 72 ARG A O 1
ATOM 613 N N . TRP A 1 73 ? -3.528 5.664 26.613 1.00 86.56 73 TRP A N 1
ATOM 614 C CA . TRP A 1 73 ? -3.164 7.077 26.650 1.00 86.56 73 TRP A CA 1
ATOM 615 C C . TRP A 1 73 ? -3.840 7.873 25.524 1.00 86.56 73 TRP A C 1
ATOM 617 O O . TRP A 1 73 ? -3.578 7.583 24.356 1.00 86.56 73 TRP A O 1
ATOM 627 N N . PRO A 1 74 ? -4.682 8.887 25.825 1.00 81.50 74 PRO A N 1
ATOM 628 C CA . PRO A 1 74 ? -5.142 9.349 27.141 1.00 81.50 74 PRO A CA 1
ATOM 629 C C . PRO A 1 74 ? -6.343 8.545 27.690 1.00 81.50 74 PRO A C 1
ATOM 631 O O . PRO A 1 74 ? -7.349 8.338 27.007 1.00 81.50 74 PRO A O 1
ATOM 634 N N . MET A 1 75 ? -6.260 8.165 28.970 1.00 80.75 75 MET A N 1
ATOM 635 C CA . MET A 1 75 ? -7.166 7.223 29.655 1.00 80.75 75 MET A CA 1
ATOM 636 C C . MET A 1 75 ? -8.659 7.570 29.505 1.00 80.75 75 MET A C 1
ATOM 638 O O . MET A 1 75 ? -9.482 6.702 29.219 1.00 80.75 75 MET A O 1
ATOM 642 N N . GLN A 1 76 ? -9.008 8.851 29.660 1.00 81.94 76 GLN A N 1
ATOM 643 C CA . GLN A 1 76 ? -10.397 9.333 29.643 1.00 81.94 76 GLN A CA 1
ATOM 644 C C . GLN A 1 76 ? -11.061 9.176 28.264 1.00 81.94 76 GLN A C 1
ATOM 646 O O . GLN A 1 76 ? -12.223 8.781 28.166 1.00 81.94 76 GLN A O 1
ATOM 651 N N . ILE A 1 77 ? -10.322 9.470 27.188 1.00 82.12 77 ILE A N 1
ATOM 652 C CA . ILE A 1 77 ? -10.847 9.414 25.816 1.00 82.12 77 ILE A CA 1
ATOM 653 C C . ILE A 1 77 ? -10.993 7.957 25.382 1.00 82.12 77 ILE A C 1
ATOM 655 O O . ILE A 1 77 ? -12.036 7.573 24.851 1.00 82.12 77 ILE A O 1
ATOM 659 N N . ILE A 1 78 ? -9.977 7.135 25.649 1.00 85.06 78 ILE A N 1
ATOM 660 C CA . ILE A 1 78 ? -9.950 5.748 25.178 1.00 85.06 78 ILE A CA 1
ATOM 661 C C . ILE A 1 78 ? -11.066 4.929 25.816 1.00 85.06 78 ILE A C 1
ATOM 663 O O . ILE A 1 78 ? -11.808 4.290 25.082 1.00 85.06 78 ILE A O 1
ATOM 667 N N . MET A 1 79 ? -11.283 5.008 27.134 1.00 80.06 79 MET A N 1
ATOM 668 C CA . MET A 1 79 ? -12.367 4.238 27.767 1.00 80.06 79 MET A CA 1
ATOM 669 C C . MET A 1 79 ? -13.765 4.649 27.273 1.00 80.06 79 MET A C 1
ATOM 671 O O . MET A 1 79 ? -14.670 3.822 27.185 1.00 80.06 79 MET A O 1
ATOM 675 N N . ARG A 1 80 ? -13.970 5.924 26.913 1.00 84.25 80 ARG A N 1
ATOM 676 C CA . ARG A 1 80 ? -15.265 6.420 26.412 1.00 84.25 80 ARG A CA 1
ATOM 677 C C . ARG A 1 80 ? -15.541 5.973 24.968 1.00 84.25 80 ARG A C 1
ATOM 679 O O . ARG A 1 80 ? -16.690 5.649 24.623 1.00 84.25 80 ARG A O 1
ATOM 686 N N . TYR A 1 81 ? -14.500 5.983 24.133 1.00 87.75 81 TYR A N 1
ATOM 687 C CA . TYR A 1 81 ? -14.577 5.803 22.680 1.00 87.75 81 TYR A CA 1
ATOM 688 C C . TYR A 1 81 ? -13.916 4.513 22.167 1.00 87.75 81 TYR A C 1
ATOM 690 O O . TYR A 1 81 ? -13.762 4.373 20.959 1.00 87.75 8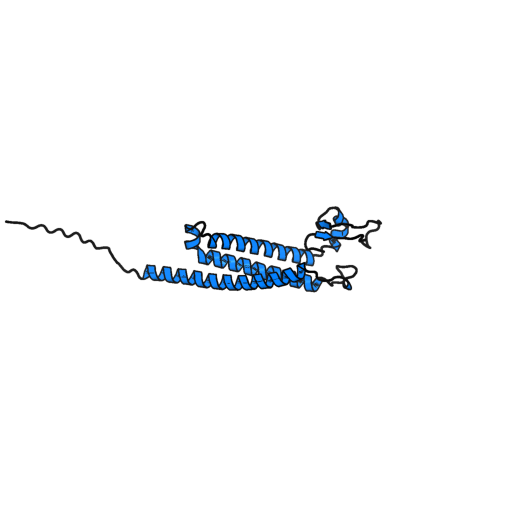1 TYR A O 1
ATOM 698 N N . GLU A 1 82 ? -13.596 3.554 23.041 1.00 88.31 82 GLU A N 1
ATOM 699 C CA . GLU A 1 82 ? -12.892 2.302 22.707 1.00 88.31 82 GLU A CA 1
ATOM 700 C C . GLU A 1 82 ? -13.466 1.616 21.462 1.00 88.31 82 GLU A C 1
ATOM 702 O O . GLU A 1 82 ? -12.751 1.422 20.485 1.00 88.31 82 GLU A O 1
ATOM 707 N N . TRP A 1 83 ? -14.777 1.353 21.449 1.00 89.25 83 TRP A N 1
ATOM 708 C CA . TRP A 1 83 ? -15.442 0.673 20.331 1.00 89.25 83 TRP A CA 1
ATOM 709 C C . TRP A 1 83 ? -15.412 1.463 19.008 1.00 89.25 83 TRP A C 1
ATOM 711 O O . TRP A 1 83 ? -15.4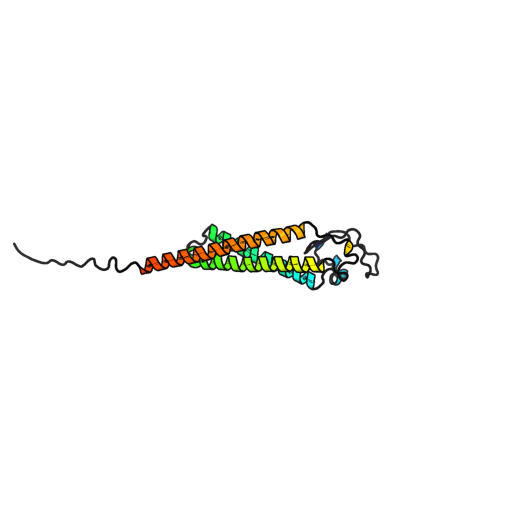32 0.870 17.932 1.00 89.25 83 TRP A O 1
ATOM 721 N N . HIS A 1 84 ? -15.364 2.801 19.064 1.00 92.44 84 HIS A N 1
ATOM 722 C CA . HIS A 1 84 ? -15.215 3.626 17.861 1.00 92.44 84 HIS A CA 1
ATOM 723 C C . HIS A 1 84 ? -13.779 3.579 17.341 1.00 92.44 84 HIS A C 1
ATOM 725 O O . HIS A 1 84 ? -13.576 3.537 16.132 1.00 92.44 84 HIS A O 1
ATOM 731 N N . LEU A 1 85 ? -12.793 3.586 18.243 1.00 93.31 85 LEU A N 1
ATOM 732 C CA . LEU A 1 85 ? -11.376 3.523 17.890 1.00 93.31 85 LEU A CA 1
ATOM 733 C C . LEU A 1 85 ? -11.016 2.159 17.293 1.00 93.31 85 LEU A C 1
ATOM 735 O O . LEU A 1 85 ? -10.370 2.112 16.250 1.00 93.31 85 LEU A O 1
ATOM 739 N N . THR A 1 86 ? -11.478 1.059 17.893 1.00 93.50 86 THR A N 1
ATOM 740 C CA . THR A 1 86 ? -11.268 -0.291 17.344 1.00 93.50 86 THR A CA 1
ATOM 741 C C . THR A 1 86 ? -11.996 -0.480 16.013 1.00 93.50 86 THR A C 1
ATOM 743 O O . THR A 1 86 ? -11.400 -0.992 15.065 1.00 93.50 86 THR A O 1
ATOM 746 N N . GLY A 1 87 ? -13.218 0.049 15.881 1.00 94.50 87 GLY A N 1
ATOM 747 C CA . GLY A 1 87 ? -13.940 0.065 14.606 1.00 94.50 87 GLY A CA 1
ATOM 748 C C . GLY A 1 87 ? -13.242 0.893 13.520 1.00 94.50 87 GLY A C 1
ATOM 749 O O . GLY A 1 87 ? -13.183 0.473 12.366 1.00 94.50 87 GLY A O 1
ATOM 750 N N . PHE A 1 88 ? -12.656 2.039 13.875 1.00 95.94 88 PHE A N 1
ATOM 751 C CA . PHE A 1 88 ? -11.845 2.842 12.957 1.00 95.94 88 PHE A CA 1
ATOM 752 C C . PHE A 1 88 ? -10.589 2.086 12.499 1.00 95.94 88 PHE A C 1
ATOM 754 O O . PHE A 1 88 ? -10.327 2.020 11.298 1.00 95.94 88 PHE A O 1
ATOM 761 N N . CYS A 1 89 ? -9.868 1.444 13.426 1.00 96.50 89 CYS A N 1
ATOM 762 C CA . CYS A 1 89 ? -8.738 0.568 13.109 1.00 96.50 89 CYS A CA 1
ATOM 763 C C . CYS A 1 89 ? -9.135 -0.549 12.135 1.00 96.50 89 CYS A C 1
ATOM 765 O O . CYS A 1 89 ? -8.422 -0.797 11.166 1.00 96.50 89 CYS A O 1
ATOM 767 N N . PHE A 1 90 ? -10.288 -1.193 12.346 1.00 96.94 90 PHE A N 1
ATOM 768 C CA . PHE A 1 90 ? -10.808 -2.199 11.421 1.00 96.94 90 PHE A CA 1
ATOM 769 C C . PHE A 1 90 ? -11.033 -1.627 10.011 1.00 96.94 90 PHE A C 1
ATOM 771 O O . PHE A 1 90 ? -10.585 -2.223 9.032 1.00 96.94 90 PHE A O 1
ATOM 778 N N . CYS A 1 91 ? -11.660 -0.452 9.889 1.00 97.31 91 CYS A N 1
ATOM 779 C CA . CYS A 1 91 ? -11.870 0.203 8.594 1.00 97.31 91 CYS A CA 1
ATOM 780 C C . CYS A 1 91 ? -10.544 0.526 7.883 1.00 97.31 91 CYS A C 1
ATOM 782 O O . CYS A 1 91 ? -10.394 0.236 6.695 1.00 97.31 91 CYS A O 1
ATOM 784 N N . CYS A 1 92 ? -9.564 1.084 8.598 1.00 97.81 92 CYS A N 1
ATOM 785 C CA . CYS A 1 92 ? -8.232 1.355 8.048 1.00 97.81 92 CYS A CA 1
ATOM 786 C C . CYS A 1 92 ? -7.517 0.066 7.612 1.00 97.81 92 CYS A C 1
ATOM 788 O O . CYS A 1 92 ? -6.886 0.020 6.552 1.00 97.81 92 CYS A O 1
ATOM 790 N N . GLN A 1 93 ? -7.661 -1.009 8.381 1.00 97.56 93 GLN A N 1
ATOM 791 C CA . GLN A 1 93 ? -7.097 -2.305 8.033 1.00 97.56 93 GLN A CA 1
ATOM 792 C C . GLN A 1 93 ? -7.780 -2.924 6.804 1.00 97.56 93 GLN A C 1
ATOM 794 O O . GLN A 1 93 ? -7.097 -3.467 5.938 1.00 97.56 93 GLN A O 1
ATOM 799 N N . ALA A 1 94 ? -9.100 -2.784 6.661 1.00 97.75 94 ALA A N 1
ATOM 800 C CA . ALA A 1 94 ? -9.824 -3.216 5.466 1.00 97.75 94 ALA A CA 1
ATOM 801 C C . ALA A 1 94 ? -9.339 -2.466 4.212 1.00 97.75 94 ALA A C 1
ATOM 803 O O . ALA A 1 94 ? -9.062 -3.095 3.190 1.00 97.75 94 ALA A O 1
ATOM 804 N N . ILE A 1 95 ? -9.142 -1.144 4.309 1.00 98.25 95 ILE A N 1
ATOM 805 C CA . ILE A 1 95 ? -8.545 -0.331 3.233 1.00 98.25 95 ILE A CA 1
ATOM 806 C C . ILE A 1 95 ? -7.141 -0.839 2.884 1.00 98.25 95 ILE A C 1
ATOM 808 O O . ILE A 1 95 ? -6.798 -0.942 1.708 1.00 98.25 95 ILE A O 1
ATOM 812 N N . THR A 1 96 ? -6.345 -1.201 3.893 1.00 98.31 96 THR A N 1
ATOM 813 C CA . THR A 1 96 ? -4.991 -1.739 3.703 1.00 98.31 96 THR A CA 1
ATOM 814 C C . THR A 1 96 ? -5.016 -3.046 2.916 1.00 98.31 96 THR A C 1
ATOM 816 O O . THR A 1 96 ? -4.301 -3.181 1.926 1.00 98.31 96 THR A O 1
ATOM 819 N N . VAL A 1 97 ? -5.868 -3.995 3.312 1.00 98.31 97 VAL A N 1
ATOM 820 C CA . VAL A 1 97 ? -6.003 -5.299 2.643 1.00 98.31 97 VAL A CA 1
ATOM 821 C C . VAL A 1 97 ? -6.469 -5.128 1.201 1.00 98.31 97 VAL A C 1
ATOM 823 O O . VAL A 1 97 ? -5.887 -5.723 0.298 1.00 98.31 97 VAL A O 1
ATOM 826 N N . ILE A 1 98 ? -7.475 -4.280 0.974 1.00 98.12 98 ILE A N 1
ATOM 827 C CA . ILE A 1 98 ? -7.991 -3.979 -0.366 1.00 98.12 98 ILE A CA 1
ATOM 828 C C . ILE A 1 98 ? -6.898 -3.338 -1.234 1.00 98.12 98 ILE A C 1
ATOM 830 O O . ILE A 1 98 ? -6.704 -3.747 -2.378 1.00 98.12 98 ILE A O 1
ATOM 834 N N . GLY A 1 99 ? -6.149 -2.374 -0.689 1.00 98.00 99 GLY A N 1
ATOM 835 C CA . GLY A 1 99 ? -5.046 -1.717 -1.390 1.00 98.00 99 GLY A CA 1
ATOM 836 C C . GLY A 1 99 ? -3.931 -2.692 -1.773 1.00 98.00 99 GLY A C 1
ATOM 837 O O . GLY A 1 99 ? -3.533 -2.733 -2.936 1.00 98.00 99 GLY A O 1
ATOM 838 N N . ILE A 1 100 ? -3.475 -3.532 -0.837 1.00 98.25 100 ILE A N 1
ATOM 839 C CA . ILE A 1 100 ? -2.456 -4.557 -1.117 1.00 98.25 100 ILE A CA 1
ATOM 840 C C . ILE A 1 100 ? -2.973 -5.558 -2.155 1.00 98.25 100 ILE A C 1
ATOM 842 O O . ILE A 1 100 ? -2.251 -5.883 -3.096 1.00 98.25 100 ILE A O 1
ATOM 846 N N . PHE A 1 101 ? -4.221 -6.016 -2.029 1.00 98.12 101 PHE A N 1
ATOM 847 C CA . PHE A 1 101 ? -4.823 -6.958 -2.970 1.00 98.12 101 PHE A CA 1
ATOM 848 C C . PHE A 1 101 ? -4.823 -6.408 -4.399 1.00 98.12 101 PHE A C 1
ATOM 850 O O . PHE A 1 101 ? -4.318 -7.069 -5.307 1.00 98.12 101 PHE A O 1
ATOM 857 N N . PHE A 1 102 ? -5.318 -5.183 -4.607 1.00 97.81 102 PHE A N 1
ATOM 858 C CA . PHE A 1 102 ? -5.327 -4.572 -5.936 1.00 97.81 102 PHE A CA 1
ATOM 859 C C . PHE A 1 102 ? -3.920 -4.269 -6.454 1.00 97.81 102 PHE A C 1
ATOM 861 O O . PHE A 1 102 ? -3.657 -4.491 -7.634 1.00 97.81 102 PHE A O 1
ATOM 868 N N . ALA A 1 103 ? -2.995 -3.826 -5.600 1.00 97.69 103 ALA A N 1
ATOM 869 C CA . ALA A 1 103 ? -1.606 -3.605 -5.993 1.00 97.69 103 ALA A CA 1
ATOM 870 C C . ALA A 1 103 ? -0.937 -4.894 -6.500 1.00 97.69 103 ALA A C 1
ATOM 872 O O . ALA A 1 103 ? -0.346 -4.908 -7.581 1.00 97.69 103 ALA A O 1
ATOM 873 N N . VAL A 1 104 ? -1.070 -5.988 -5.745 1.00 97.25 104 VAL A N 1
ATOM 874 C CA . VAL A 1 104 ? -0.516 -7.306 -6.084 1.00 97.25 104 VAL A CA 1
ATOM 875 C C . VAL A 1 104 ? -1.186 -7.891 -7.327 1.00 97.25 104 VAL A C 1
ATOM 877 O O . VAL A 1 104 ? -0.491 -8.458 -8.173 1.00 97.25 104 VAL A O 1
ATOM 880 N N . LEU A 1 105 ? -2.508 -7.736 -7.461 1.00 97.31 105 LEU A N 1
ATOM 881 C CA . LEU A 1 105 ? -3.277 -8.213 -8.610 1.00 97.31 105 LEU A CA 1
ATOM 882 C C . LEU A 1 105 ? -2.877 -7.475 -9.890 1.00 97.31 105 LEU A C 1
ATOM 884 O O . LEU A 1 105 ? -2.503 -8.110 -10.873 1.00 97.31 105 LEU A O 1
ATOM 888 N N . VAL A 1 106 ? -2.916 -6.138 -9.878 1.00 96.75 106 VAL A N 1
ATOM 889 C CA . VAL A 1 106 ? -2.583 -5.319 -11.053 1.00 96.75 106 VAL A CA 1
ATOM 890 C C . VAL A 1 106 ? -1.131 -5.546 -11.460 1.00 96.75 106 VAL A C 1
ATOM 892 O O . VAL A 1 106 ? -0.863 -5.777 -12.636 1.00 96.75 106 VAL A O 1
ATOM 895 N N . PHE A 1 107 ? -0.193 -5.548 -10.507 1.00 94.94 107 PHE A N 1
ATOM 896 C CA . PHE A 1 107 ? 1.208 -5.821 -10.822 1.00 94.94 107 PHE A CA 1
ATOM 897 C C . PHE A 1 107 ? 1.411 -7.251 -11.339 1.00 94.94 107 PHE A C 1
ATOM 899 O O . PHE A 1 107 ? 2.128 -7.443 -12.314 1.00 94.94 107 PHE A O 1
ATOM 906 N N . GLY A 1 108 ? 0.751 -8.243 -10.735 1.00 94.25 108 GLY A N 1
ATOM 907 C CA . GLY A 1 108 ? 0.852 -9.646 -11.145 1.00 94.25 108 GLY A CA 1
ATOM 908 C C . GLY A 1 108 ? 0.312 -9.915 -12.552 1.00 94.25 108 GLY A C 1
ATOM 909 O O . GLY A 1 108 ? 0.872 -10.736 -13.269 1.00 94.25 108 GLY A O 1
ATOM 910 N N . VAL A 1 109 ? -0.738 -9.203 -12.973 1.00 93.75 109 VAL A N 1
ATOM 911 C CA . VAL A 1 109 ? -1.284 -9.312 -14.337 1.00 93.75 109 VAL A CA 1
ATOM 912 C C . VAL A 1 109 ? -0.422 -8.551 -15.347 1.00 93.75 109 VAL A C 1
ATOM 914 O O . VAL A 1 109 ? -0.197 -9.029 -16.457 1.00 93.75 109 VAL A O 1
ATOM 917 N N . MET A 1 110 ? 0.079 -7.368 -14.980 1.00 93.06 110 MET A N 1
ATOM 918 C CA . MET A 1 110 ? 0.744 -6.459 -15.921 1.00 93.06 110 MET A CA 1
ATOM 919 C C . MET A 1 110 ? 2.260 -6.659 -16.038 1.00 93.06 110 MET A C 1
ATOM 921 O O . MET A 1 110 ? 2.860 -6.151 -16.987 1.00 93.06 110 MET A O 1
ATOM 925 N N . CYS A 1 111 ? 2.903 -7.400 -15.130 1.00 91.12 111 CYS A N 1
ATOM 926 C CA . CYS A 1 111 ? 4.363 -7.540 -15.102 1.00 91.12 111 CYS A CA 1
ATOM 927 C C . CYS A 1 111 ? 4.958 -8.198 -16.362 1.00 91.12 111 CYS A C 1
ATOM 929 O O . CYS A 1 111 ? 6.115 -7.933 -16.689 1.00 91.12 111 CYS A O 1
ATOM 931 N N . TRP A 1 112 ? 4.182 -9.003 -17.091 1.00 91.81 112 TRP A N 1
ATOM 932 C CA . TRP A 1 112 ? 4.583 -9.617 -18.365 1.00 91.81 112 TRP A CA 1
ATOM 933 C C . TRP A 1 112 ? 3.977 -8.938 -19.596 1.00 91.81 112 TRP A C 1
ATOM 935 O O . TRP A 1 112 ? 4.068 -9.471 -20.704 1.00 91.81 112 TRP A O 1
ATOM 945 N N . SER A 1 113 ? 3.375 -7.755 -19.436 1.00 89.56 113 SER A N 1
ATOM 946 C CA . SER A 1 113 ? 2.859 -7.005 -20.579 1.00 89.56 113 SER A CA 1
ATOM 947 C C . SER A 1 113 ? 3.983 -6.675 -21.565 1.00 89.56 113 SER A C 1
ATOM 949 O O . SER A 1 113 ? 5.028 -6.130 -21.195 1.00 89.56 113 SER A O 1
ATOM 951 N N . ARG A 1 114 ? 3.740 -6.983 -22.844 1.00 86.94 114 ARG A N 1
ATOM 952 C CA . ARG A 1 114 ? 4.670 -6.718 -23.955 1.00 86.94 114 ARG A CA 1
ATOM 953 C C . ARG A 1 114 ? 4.880 -5.224 -24.198 1.00 86.94 114 ARG A C 1
ATOM 955 O O . ARG A 1 114 ? 5.882 -4.852 -24.797 1.00 86.94 114 ARG A O 1
ATOM 962 N N . ASP A 1 115 ? 3.963 -4.390 -23.713 1.00 84.94 115 ASP A N 1
ATOM 963 C CA . ASP A 1 115 ? 4.000 -2.941 -23.913 1.00 84.94 115 ASP A CA 1
ATOM 964 C C . ASP A 1 115 ? 4.875 -2.215 -22.881 1.00 84.94 115 ASP A C 1
ATOM 966 O O . ASP A 1 115 ? 5.223 -1.051 -23.081 1.00 84.94 115 ASP A O 1
ATOM 970 N N . TRP A 1 116 ? 5.245 -2.877 -21.776 1.00 87.44 116 TRP A N 1
ATOM 971 C CA . TRP A 1 116 ? 6.013 -2.256 -20.695 1.00 87.44 116 TRP A CA 1
ATOM 972 C C . TRP A 1 116 ? 7.506 -2.572 -20.767 1.00 87.44 116 TRP A C 1
ATOM 974 O O . TRP A 1 116 ? 8.317 -1.660 -20.873 1.00 87.44 116 TRP A O 1
ATOM 984 N N . LEU A 1 117 ? 7.899 -3.847 -20.742 1.00 83.75 117 LEU A N 1
ATOM 985 C CA . LEU A 1 117 ? 9.311 -4.242 -20.772 1.00 83.75 117 LEU A CA 1
ATOM 986 C C . LEU A 1 117 ? 9.726 -4.700 -22.167 1.00 83.75 117 LEU A C 1
ATOM 988 O O . LEU A 1 117 ? 8.992 -5.420 -22.831 1.00 83.75 117 LEU A O 1
ATOM 992 N N . LEU A 1 118 ? 10.947 -4.336 -22.578 1.00 81.19 118 LEU A N 1
ATOM 993 C CA . LEU A 1 118 ? 11.502 -4.727 -23.880 1.00 81.19 118 LEU A CA 1
ATOM 994 C C . LEU A 1 118 ? 11.529 -6.254 -24.051 1.00 81.19 118 LEU A C 1
ATOM 996 O O . LEU A 1 118 ? 11.178 -6.761 -25.111 1.00 81.19 118 LEU A O 1
ATOM 1000 N N . ASN A 1 119 ? 11.911 -6.973 -22.989 1.00 83.62 119 ASN A N 1
ATOM 1001 C CA . ASN A 1 119 ? 11.927 -8.432 -22.951 1.00 83.62 119 ASN A CA 1
ATOM 1002 C C . ASN A 1 119 ? 11.147 -8.945 -21.728 1.00 83.62 119 ASN A C 1
ATOM 1004 O O . ASN A 1 119 ? 11.757 -9.238 -20.695 1.00 83.62 119 ASN A O 1
ATOM 1008 N N . PRO A 1 120 ? 9.813 -9.076 -21.818 1.00 84.44 120 PRO A N 1
ATOM 1009 C CA . PRO A 1 120 ? 8.986 -9.463 -20.676 1.00 84.44 120 PRO A CA 1
ATOM 1010 C C . PRO A 1 120 ? 9.293 -10.885 -20.192 1.00 84.44 120 PRO A C 1
ATOM 1012 O O . PRO A 1 120 ? 9.235 -11.141 -18.998 1.00 84.44 120 PRO A O 1
ATOM 1015 N N . ASN A 1 121 ? 9.715 -11.794 -21.078 1.00 84.69 121 ASN A N 1
ATOM 1016 C CA . ASN A 1 121 ? 10.019 -13.191 -20.732 1.00 84.69 121 ASN A CA 1
ATOM 1017 C C . ASN A 1 121 ? 11.154 -13.356 -19.704 1.00 84.69 121 ASN A C 1
ATOM 1019 O O . ASN A 1 121 ? 11.253 -14.403 -19.074 1.00 84.69 121 ASN A O 1
ATOM 1023 N N . PHE A 1 122 ? 12.011 -12.345 -19.535 1.00 86.19 122 PHE A N 1
ATOM 1024 C CA . PHE A 1 122 ? 13.077 -12.350 -18.526 1.00 86.19 122 PHE A CA 1
ATOM 1025 C C . PHE A 1 122 ? 12.700 -11.576 -17.258 1.00 86.19 122 PHE A C 1
ATOM 1027 O O . PHE A 1 122 ? 13.543 -11.387 -16.381 1.00 86.19 122 PHE A O 1
ATOM 1034 N N . ASN A 1 123 ? 11.456 -11.102 -17.153 1.00 89.62 123 ASN A N 1
ATOM 1035 C CA . ASN A 1 123 ? 10.968 -10.464 -15.946 1.00 89.62 123 ASN A CA 1
ATOM 1036 C C . ASN A 1 123 ? 10.527 -11.533 -14.944 1.00 89.62 123 ASN A C 1
ATOM 1038 O O . ASN A 1 123 ? 9.546 -12.242 -15.171 1.00 89.62 123 ASN A O 1
ATOM 1042 N N . TYR A 1 124 ? 11.247 -11.635 -13.832 1.00 90.12 124 TYR A N 1
ATOM 1043 C CA . TYR A 1 124 ? 10.927 -12.555 -12.748 1.00 90.12 124 TYR A CA 1
ATOM 1044 C C . TYR A 1 124 ? 10.482 -11.770 -11.520 1.00 90.12 124 TYR A C 1
ATOM 1046 O O . TYR A 1 124 ? 11.134 -10.809 -11.104 1.00 90.12 124 TYR A O 1
ATOM 1054 N N . LEU A 1 125 ? 9.371 -12.202 -10.925 1.00 91.12 125 LEU A N 1
ATOM 1055 C CA . LEU A 1 125 ? 8.887 -11.658 -9.664 1.00 91.12 125 LEU A CA 1
ATOM 1056 C C . LEU A 1 125 ? 9.874 -12.026 -8.556 1.00 91.12 125 LEU A C 1
ATOM 1058 O O . LEU A 1 125 ? 10.152 -13.199 -8.316 1.00 91.12 125 LEU A O 1
ATOM 1062 N N . SER A 1 126 ? 10.428 -11.008 -7.907 1.00 91.12 126 SER A N 1
ATOM 1063 C CA . SER A 1 126 ? 11.421 -11.181 -6.854 1.00 91.12 126 SER A CA 1
ATOM 1064 C C . SER A 1 126 ? 10.775 -11.224 -5.465 1.00 91.12 126 SER A C 1
ATOM 1066 O O . SER A 1 126 ? 9.554 -11.154 -5.300 1.00 91.12 126 SER A O 1
ATOM 1068 N N . TRP A 1 127 ? 11.623 -11.310 -4.442 1.00 92.06 127 TRP A N 1
ATOM 1069 C CA . TRP A 1 127 ? 11.250 -11.388 -3.032 1.00 92.06 127 TRP A CA 1
ATOM 1070 C C . TRP A 1 127 ? 10.250 -10.325 -2.567 1.00 92.06 127 TRP A C 1
ATOM 1072 O O . TRP A 1 127 ? 9.357 -10.641 -1.787 1.00 92.06 127 TRP A O 1
ATOM 1082 N N . SER A 1 128 ? 10.351 -9.082 -3.047 1.00 93.81 128 SER A N 1
ATOM 1083 C CA . SER A 1 128 ? 9.454 -8.003 -2.609 1.00 93.81 128 SER A CA 1
ATOM 1084 C C . SER A 1 128 ? 7.993 -8.260 -2.986 1.00 93.81 128 SER A C 1
ATOM 1086 O O 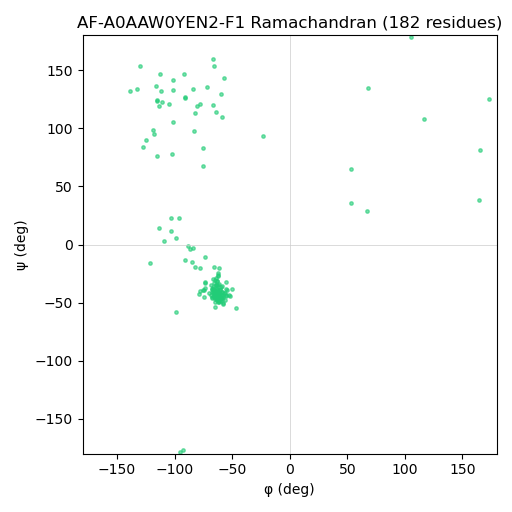. SER A 1 128 ? 7.100 -7.940 -2.205 1.00 93.81 128 SER A O 1
ATOM 1088 N N . TYR A 1 129 ? 7.743 -8.886 -4.140 1.00 95.19 129 TYR A N 1
ATOM 1089 C CA . TYR A 1 129 ? 6.394 -9.273 -4.547 1.00 95.19 129 TYR A CA 1
ATOM 1090 C C . TYR A 1 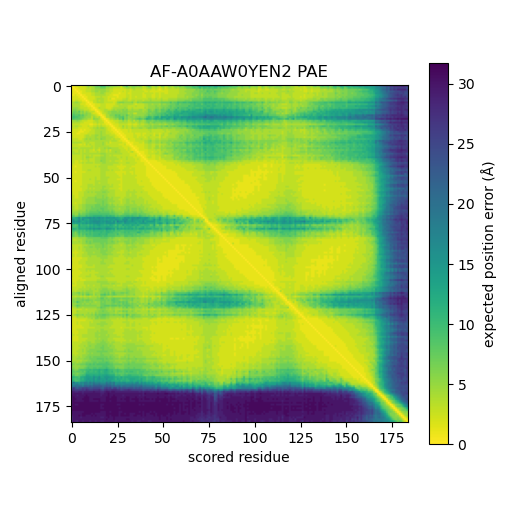129 ? 5.839 -10.378 -3.641 1.00 95.19 129 TYR A C 1
ATOM 1092 O O . TYR A 1 129 ? 4.720 -10.265 -3.145 1.00 95.19 129 TYR A O 1
ATOM 1100 N N . ALA A 1 130 ? 6.641 -11.410 -3.359 1.00 95.56 130 ALA A N 1
ATOM 1101 C CA . ALA A 1 130 ? 6.249 -12.483 -2.447 1.00 95.56 130 ALA A CA 1
ATOM 1102 C C . ALA A 1 130 ? 5.944 -11.945 -1.038 1.00 95.56 130 ALA A C 1
ATOM 1104 O O . ALA A 1 130 ? 4.923 -12.297 -0.446 1.00 95.56 130 ALA A O 1
ATOM 1105 N N . PHE A 1 131 ? 6.774 -11.031 -0.528 1.00 96.50 131 PHE A N 1
ATOM 1106 C CA . PHE A 1 131 ? 6.521 -10.376 0.753 1.00 96.50 131 PHE A CA 1
ATOM 1107 C C . PHE A 1 131 ? 5.247 -9.531 0.745 1.00 96.50 131 PHE A C 1
ATOM 1109 O O . PHE A 1 131 ? 4.539 -9.538 1.746 1.00 96.50 131 PHE A O 1
ATOM 1116 N N . ALA A 1 132 ? 4.901 -8.862 -0.359 1.00 96.56 132 ALA A N 1
ATOM 1117 C CA . ALA A 1 132 ? 3.642 -8.123 -0.461 1.00 96.56 132 ALA A CA 1
ATOM 1118 C C . ALA A 1 132 ? 2.414 -9.050 -0.369 1.00 96.56 132 ALA A C 1
ATOM 1120 O O . ALA A 1 132 ? 1.457 -8.729 0.335 1.00 96.56 132 ALA A O 1
ATOM 1121 N N . VAL A 1 133 ? 2.458 -10.225 -1.010 1.00 97.38 133 VAL A N 1
ATOM 1122 C CA . VAL A 1 133 ? 1.393 -11.243 -0.917 1.00 97.38 133 VAL A CA 1
ATOM 1123 C C . VAL A 1 133 ? 1.244 -11.746 0.522 1.00 97.38 133 VAL A C 1
ATOM 1125 O O . VAL A 1 133 ? 0.140 -11.763 1.066 1.00 97.38 133 VAL A O 1
ATOM 1128 N N . ILE A 1 134 ? 2.361 -12.118 1.157 1.00 97.94 134 ILE A N 1
ATOM 1129 C CA . ILE A 1 134 ? 2.377 -12.608 2.544 1.00 97.94 134 ILE A CA 1
ATOM 1130 C C . ILE A 1 134 ? 1.870 -11.523 3.501 1.00 97.94 134 ILE A C 1
ATOM 1132 O O . ILE A 1 134 ? 1.024 -11.797 4.352 1.00 97.94 134 ILE A O 1
ATOM 1136 N N . ALA A 1 135 ? 2.334 -10.282 3.333 1.00 97.31 135 ALA A N 1
ATOM 1137 C CA . ALA A 1 135 ? 1.877 -9.143 4.116 1.00 97.31 135 ALA A CA 1
ATOM 1138 C C . ALA A 1 135 ? 0.366 -8.936 3.962 1.00 97.31 135 ALA A C 1
ATOM 1140 O O . ALA A 1 135 ? -0.316 -8.760 4.966 1.00 97.31 135 ALA A O 1
ATOM 1141 N N . GLY A 1 136 ? -0.179 -9.036 2.746 1.00 97.50 136 GLY A N 1
ATOM 1142 C CA . GLY A 1 136 ? -1.625 -8.980 2.511 1.00 97.50 136 GLY A CA 1
ATOM 1143 C C . GLY A 1 136 ? -2.400 -10.019 3.329 1.00 97.50 136 GLY A C 1
ATOM 1144 O O . GLY A 1 136 ? -3.400 -9.678 3.961 1.00 97.50 136 GLY A O 1
ATOM 1145 N N . GLY A 1 137 ? -1.899 -11.257 3.399 1.00 97.69 137 GLY A N 1
ATOM 1146 C CA . GLY A 1 137 ? -2.479 -12.317 4.230 1.00 97.69 137 GLY A CA 1
ATOM 1147 C C . GLY A 1 137 ? -2.428 -12.010 5.731 1.00 97.69 137 GLY A C 1
ATOM 1148 O O . GLY A 1 137 ? -3.435 -12.145 6.426 1.00 97.69 137 GLY A O 1
ATOM 1149 N N . ILE A 1 138 ? -1.286 -11.527 6.229 1.00 98.06 138 ILE A N 1
ATOM 1150 C CA . ILE A 1 138 ? -1.127 -11.122 7.636 1.00 98.06 138 ILE A CA 1
ATOM 1151 C C . ILE A 1 138 ? -2.056 -9.946 7.970 1.00 98.06 138 ILE A C 1
ATOM 1153 O O . ILE A 1 138 ? -2.722 -9.956 9.006 1.00 98.06 138 ILE A O 1
ATOM 1157 N N . HIS A 1 139 ? -2.156 -8.955 7.082 1.00 98.00 139 HIS A N 1
ATOM 1158 C CA . HIS A 1 139 ? -3.055 -7.818 7.258 1.00 98.00 139 HIS A CA 1
ATOM 1159 C C . HIS A 1 139 ? -4.526 -8.248 7.273 1.00 98.00 139 HIS A C 1
ATOM 1161 O O . HIS A 1 139 ? -5.290 -7.717 8.081 1.00 98.00 139 HIS A O 1
ATOM 1167 N N . ALA A 1 140 ? -4.915 -9.220 6.443 1.00 97.69 140 ALA A N 1
ATOM 1168 C CA . ALA A 1 140 ? -6.267 -9.775 6.435 1.00 97.69 140 ALA A CA 1
ATOM 1169 C C . ALA A 1 140 ? -6.593 -10.493 7.749 1.00 97.69 140 ALA A C 1
ATOM 1171 O O . ALA A 1 140 ? -7.649 -10.249 8.336 1.00 97.69 140 ALA A O 1
ATOM 1172 N N . PHE A 1 141 ? -5.661 -11.303 8.257 1.00 97.88 141 PHE A N 1
ATOM 1173 C CA . PHE A 1 141 ? -5.807 -11.951 9.558 1.00 97.88 141 PHE A CA 1
ATOM 1174 C C . PHE A 1 141 ? -5.947 -10.924 10.693 1.00 97.88 141 PHE A C 1
ATOM 1176 O O . PHE A 1 141 ? -6.881 -11.006 11.487 1.00 97.88 141 PHE A O 1
ATOM 1183 N N . ALA A 1 142 ? -5.087 -9.903 10.724 1.00 96.62 142 ALA A N 1
ATOM 1184 C CA . ALA A 1 142 ? -5.183 -8.818 11.701 1.00 96.62 142 ALA A CA 1
ATOM 1185 C C . ALA A 1 142 ? -6.485 -8.000 11.566 1.00 96.62 142 ALA A C 1
ATOM 1187 O O . ALA A 1 142 ? -7.025 -7.511 12.553 1.00 96.62 142 ALA A O 1
ATOM 1188 N N . GLY A 1 143 ? -7.027 -7.861 10.352 1.00 96.50 143 GLY A N 1
ATOM 1189 C CA . GLY A 1 143 ? -8.338 -7.247 10.133 1.00 96.50 143 GLY A CA 1
ATOM 1190 C C . GLY A 1 143 ? -9.468 -8.060 10.760 1.00 96.50 143 GLY A C 1
ATOM 1191 O O . GLY A 1 143 ? -10.355 -7.490 11.390 1.00 96.50 143 GLY A O 1
ATOM 1192 N N . PHE A 1 144 ? -9.414 -9.389 10.651 1.00 96.94 144 PHE A N 1
ATOM 1193 C CA . PHE A 1 144 ? -10.393 -10.271 11.283 1.00 96.94 144 PHE A CA 1
ATOM 1194 C C . PHE A 1 144 ? -10.340 -10.198 12.815 1.00 96.94 144 PHE A C 1
ATOM 1196 O O . PHE A 1 144 ? -11.386 -10.103 13.459 1.00 96.94 144 PHE A O 1
ATOM 1203 N N . THR A 1 145 ? -9.145 -10.174 13.412 1.00 96.25 145 THR A N 1
ATOM 1204 C CA . THR A 1 145 ? -9.015 -10.033 14.871 1.00 96.25 145 THR A CA 1
ATOM 1205 C C . THR A 1 145 ? -9.511 -8.669 15.354 1.00 96.25 145 THR A C 1
ATOM 1207 O O . THR A 1 145 ? -10.260 -8.606 16.323 1.00 96.25 145 THR A O 1
ATOM 1210 N N . LEU A 1 146 ? -9.202 -7.578 14.642 1.00 95.31 146 LEU A N 1
ATOM 1211 C CA . LEU A 1 146 ? -9.731 -6.243 14.958 1.00 95.31 146 LEU A CA 1
ATOM 1212 C C . LEU A 1 146 ? -11.257 -6.160 14.834 1.00 95.31 146 LEU A C 1
ATOM 1214 O O . LEU A 1 146 ? -11.903 -5.457 15.614 1.00 95.31 146 LEU A O 1
ATOM 1218 N N . LEU A 1 147 ? -11.847 -6.875 13.875 1.00 95.62 147 LEU A N 1
ATOM 1219 C CA . LEU A 1 147 ? -13.298 -6.965 13.746 1.00 95.62 147 LEU A CA 1
ATOM 1220 C C . LEU A 1 147 ? -13.917 -7.639 14.974 1.00 95.62 147 LEU A C 1
ATOM 1222 O O . LEU A 1 147 ? -14.884 -7.121 15.533 1.00 95.62 147 LEU A O 1
ATOM 1226 N N . HIS A 1 148 ? -13.334 -8.757 15.413 1.00 96.06 148 HIS A N 1
ATOM 1227 C CA . HIS A 1 148 ? -13.751 -9.452 16.628 1.00 96.06 148 HIS A CA 1
ATOM 1228 C C . HIS A 1 148 ? -13.671 -8.532 17.854 1.00 96.06 148 HIS A C 1
ATOM 1230 O O . HIS A 1 148 ? -14.670 -8.339 18.545 1.00 96.06 148 HIS A O 1
ATOM 1236 N N . GLU A 1 149 ? -12.531 -7.866 18.054 1.00 94.38 149 GLU A N 1
ATOM 1237 C CA . GLU A 1 149 ? -12.333 -6.902 19.146 1.00 94.38 149 GLU A CA 1
ATOM 1238 C C . GLU A 1 149 ? -13.333 -5.741 19.104 1.00 94.38 149 GLU A C 1
ATOM 1240 O O . GLU A 1 149 ? -13.803 -5.268 20.138 1.00 94.38 149 GLU A O 1
ATOM 1245 N N . THR A 1 150 ? -13.707 -5.280 17.909 1.00 94.19 150 THR A N 1
ATOM 1246 C CA . THR A 1 150 ? -14.713 -4.223 17.748 1.00 94.19 150 THR A CA 1
ATOM 1247 C C . THR A 1 150 ? -16.088 -4.686 18.230 1.00 94.19 150 THR A C 1
ATOM 1249 O O . THR A 1 150 ? -16.793 -3.932 18.911 1.00 94.19 150 THR A O 1
ATOM 1252 N N . PHE A 1 151 ? -16.479 -5.922 17.909 1.00 94.25 151 PHE A N 1
ATOM 1253 C CA . PHE A 1 151 ? -17.737 -6.493 18.387 1.00 94.25 151 PHE A CA 1
ATOM 1254 C C . PHE A 1 151 ? -17.733 -6.692 19.903 1.00 94.25 151 PHE A C 1
ATOM 1256 O O . PHE A 1 151 ? -18.694 -6.294 20.564 1.00 94.25 151 PHE A O 1
ATOM 1263 N N . GLU A 1 152 ? -16.646 -7.218 20.466 1.00 93.94 152 GLU A N 1
ATOM 1264 C CA . GLU A 1 152 ? -16.526 -7.386 21.915 1.00 93.94 152 GLU A CA 1
ATOM 1265 C C . GLU A 1 152 ? -16.526 -6.044 22.656 1.00 93.94 152 GLU A C 1
ATOM 1267 O O . GLU A 1 152 ? -17.251 -5.882 23.639 1.00 93.94 152 GLU A O 1
ATOM 1272 N N . ALA A 1 153 ? -15.793 -5.041 22.165 1.00 91.06 153 ALA A N 1
AT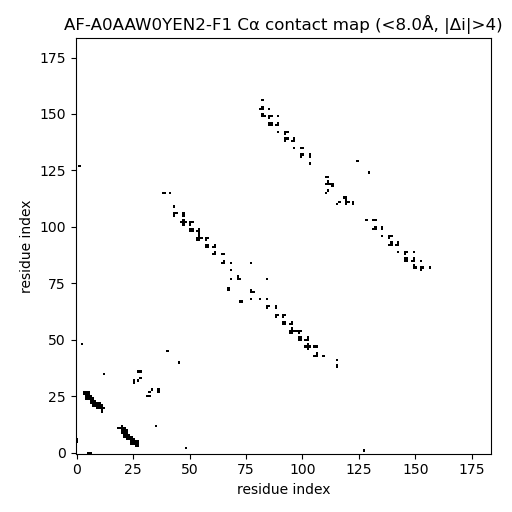OM 1273 C CA . ALA A 1 153 ? -15.790 -3.695 22.741 1.00 91.06 153 ALA A CA 1
ATOM 1274 C C . ALA A 1 153 ? -17.191 -3.059 22.728 1.00 91.06 153 ALA A C 1
ATOM 1276 O O . ALA A 1 153 ? -17.587 -2.367 23.673 1.00 91.06 153 ALA A O 1
ATOM 1277 N N . ARG A 1 154 ? -17.975 -3.312 21.673 1.00 91.88 154 ARG A N 1
ATOM 1278 C CA . ARG A 1 154 ? -19.363 -2.847 21.574 1.00 91.88 154 ARG A CA 1
ATOM 1279 C C . ARG A 1 154 ? -20.267 -3.534 22.598 1.00 91.88 154 ARG A C 1
ATOM 1281 O O . ARG A 1 154 ? -21.097 -2.859 23.209 1.00 91.88 154 ARG A O 1
ATOM 1288 N N . GLU A 1 155 ? -20.098 -4.836 22.808 1.00 93.31 155 GLU A N 1
ATOM 1289 C CA . GLU A 1 155 ? -20.878 -5.594 23.789 1.00 93.31 155 GLU A CA 1
ATOM 1290 C C . GLU A 1 155 ? -20.529 -5.190 25.231 1.00 93.31 155 GLU A C 1
ATOM 1292 O O . GLU A 1 155 ? -21.437 -4.903 26.012 1.00 93.31 155 GLU A O 1
ATOM 1297 N N . ARG A 1 156 ? -19.238 -5.015 25.562 1.00 89.38 156 ARG A N 1
ATOM 1298 C CA . ARG A 1 156 ? -18.792 -4.481 26.868 1.00 89.38 156 ARG A CA 1
ATOM 1299 C C . ARG A 1 156 ? -19.476 -3.152 27.199 1.00 89.38 156 ARG A C 1
ATOM 1301 O O . ARG A 1 156 ? -19.967 -2.948 28.310 1.00 89.38 156 ARG A O 1
ATOM 1308 N N . LYS A 1 157 ? -19.572 -2.253 26.215 1.00 87.88 157 LYS A N 1
ATOM 1309 C CA . LYS A 1 157 ? -20.249 -0.960 26.382 1.00 87.88 157 LYS A CA 1
ATOM 1310 C C . LYS A 1 157 ? -21.760 -1.105 26.576 1.00 87.88 157 LYS A C 1
ATOM 1312 O O . LYS A 1 157 ? -22.340 -0.372 27.378 1.00 87.88 157 LYS A O 1
ATOM 1317 N N . ARG A 1 158 ? -22.402 -2.041 25.870 1.00 89.00 158 ARG A N 1
ATOM 1318 C CA . ARG A 1 158 ? -23.834 -2.333 26.028 1.00 89.00 158 ARG A CA 1
ATOM 1319 C C . ARG A 1 158 ? -24.140 -2.863 27.429 1.00 89.00 158 ARG A C 1
ATOM 1321 O O . ARG A 1 158 ? -25.072 -2.376 28.061 1.00 89.00 158 ARG A O 1
ATOM 1328 N N . GLN A 1 159 ? -23.330 -3.791 27.932 1.00 90.38 159 GLN A N 1
ATOM 1329 C CA . GLN A 1 159 ? -23.467 -4.349 29.279 1.00 90.38 159 GLN A CA 1
ATOM 1330 C C . GLN A 1 159 ? -23.277 -3.278 30.357 1.00 90.38 159 GLN A C 1
ATOM 1332 O O . GLN A 1 159 ? -24.136 -3.134 31.223 1.00 90.38 159 GLN A O 1
ATOM 1337 N N . ALA A 1 160 ? -22.226 -2.458 30.253 1.00 87.25 160 ALA A N 1
ATOM 1338 C CA . ALA A 1 160 ? -22.002 -1.338 31.169 1.00 87.25 160 ALA A CA 1
ATOM 1339 C C . ALA A 1 160 ? -23.172 -0.338 31.160 1.00 87.25 160 ALA A C 1
ATOM 1341 O O . ALA A 1 160 ? -23.607 0.119 32.213 1.00 87.25 160 ALA A O 1
ATOM 1342 N N . SER A 1 161 ? -23.729 -0.035 29.981 1.00 86.62 161 SER A N 1
ATOM 1343 C CA . SER A 1 161 ? -24.912 0.820 29.874 1.00 86.62 161 SER A CA 1
ATOM 1344 C C . SER A 1 161 ? -26.137 0.184 30.528 1.00 86.62 161 SER A C 1
ATOM 1346 O O . SER A 1 161 ? -26.863 0.878 31.228 1.00 86.62 161 SER A O 1
ATOM 1348 N N . ASN A 1 162 ? -26.390 -1.110 30.320 1.00 89.31 162 ASN A N 1
ATOM 1349 C CA . ASN A 1 162 ? -27.547 -1.794 30.903 1.00 89.31 162 ASN A CA 1
ATOM 1350 C C . ASN A 1 162 ? -27.480 -1.822 32.438 1.00 89.31 162 ASN A C 1
ATOM 1352 O O . ASN A 1 162 ? -28.491 -1.568 33.084 1.00 89.31 162 ASN A O 1
ATOM 1356 N N . LEU A 1 163 ? -26.294 -2.054 33.016 1.00 87.69 163 LEU A N 1
ATOM 1357 C CA . LEU A 1 163 ? -26.084 -2.038 34.469 1.00 87.69 163 LEU A CA 1
ATOM 1358 C C . LEU A 1 163 ? -26.419 -0.675 35.094 1.00 87.69 163 LEU A C 1
ATOM 1360 O O . LEU A 1 163 ? -27.042 -0.634 36.147 1.00 87.69 163 LEU A O 1
ATOM 1364 N N . LEU A 1 164 ? -26.082 0.434 34.426 1.00 83.69 164 LEU A N 1
ATOM 1365 C CA . LEU A 1 164 ? -26.422 1.784 34.901 1.00 83.69 164 LEU A CA 1
ATOM 1366 C C . LEU A 1 164 ? -27.933 2.068 34.902 1.00 83.69 164 LEU A C 1
ATOM 1368 O O . LEU A 1 164 ? -28.397 2.854 35.718 1.00 83.69 164 LEU A O 1
ATOM 1372 N N . HIS A 1 165 ? -28.706 1.452 34.001 1.00 77.69 165 HIS A N 1
ATOM 1373 C CA . HIS A 1 165 ? -30.170 1.606 33.975 1.00 77.69 165 HIS A CA 1
ATOM 1374 C C . HIS A 1 165 ? -30.882 0.682 34.969 1.00 77.69 165 HIS A C 1
ATOM 1376 O O . HIS A 1 165 ? -32.043 0.915 35.294 1.00 77.69 165 HIS A O 1
ATOM 1382 N N . MET A 1 166 ? -30.208 -0.379 35.420 1.00 68.00 166 MET A N 1
ATOM 1383 C CA . MET A 1 166 ? -30.734 -1.318 36.404 1.00 68.00 166 MET A CA 1
ATOM 1384 C C . MET A 1 166 ? -30.544 -0.857 37.848 1.00 68.00 166 MET A C 1
ATOM 1386 O O . MET A 1 166 ? -31.024 -1.579 38.707 1.00 68.00 166 MET A O 1
ATOM 1390 N N . ASP A 1 167 ? -29.890 0.281 38.123 1.00 59.94 167 ASP A N 1
ATOM 1391 C CA . ASP A 1 167 ? -29.831 0.895 39.458 1.00 59.94 167 ASP A CA 1
ATOM 1392 C C . ASP A 1 167 ? -31.099 1.738 39.708 1.00 59.94 167 ASP A C 1
ATOM 1394 O O . ASP A 1 167 ? -31.199 2.874 39.228 1.00 59.94 167 ASP A O 1
ATOM 1398 N N . PRO A 1 168 ? -32.121 1.208 40.407 1.00 55.81 168 PRO A N 1
ATOM 1399 C CA . PRO A 1 168 ? -33.361 1.906 40.665 1.00 55.81 168 PRO A CA 1
ATOM 1400 C C . PRO A 1 168 ? -33.299 2.420 42.108 1.00 55.81 168 PRO A C 1
ATOM 1402 O O . PRO A 1 168 ? -33.479 1.657 43.049 1.00 55.81 168 PRO A O 1
ATOM 1405 N N . GLN A 1 169 ? -33.095 3.723 42.307 1.00 51.97 169 GLN A N 1
ATOM 1406 C CA . GLN A 1 169 ? -33.413 4.385 43.584 1.00 51.97 169 GLN A CA 1
ATOM 1407 C C . GLN A 1 169 ? -32.795 3.730 44.843 1.00 51.97 169 GLN A C 1
ATOM 1409 O O . GLN A 1 169 ? -33.500 3.286 45.745 1.00 51.97 169 GLN A O 1
ATOM 1414 N N . GLY A 1 170 ? -31.467 3.736 44.950 1.00 52.34 170 GLY A N 1
ATOM 1415 C CA . GLY A 1 170 ? -30.747 3.202 46.108 1.00 52.34 170 GLY A CA 1
ATOM 1416 C C . GLY A 1 170 ? -30.183 4.213 47.116 1.00 52.34 170 GLY A C 1
ATOM 1417 O O . GLY A 1 170 ? -29.216 3.851 47.763 1.00 52.34 170 GLY A O 1
ATOM 1418 N N . HIS A 1 171 ? -30.690 5.457 47.224 1.00 47.06 171 HIS A N 1
ATOM 1419 C CA . HIS A 1 171 ? -30.627 6.342 48.421 1.00 47.06 171 HIS A CA 1
ATOM 1420 C C . HIS A 1 171 ? -30.971 7.809 48.080 1.00 47.06 171 HIS A C 1
ATOM 1422 O O . HIS A 1 171 ? -30.111 8.679 47.973 1.00 47.06 171 HIS A O 1
ATOM 1428 N N . ILE A 1 172 ? -32.265 8.117 47.995 1.00 48.78 172 ILE A N 1
ATOM 1429 C CA . ILE A 1 172 ? -32.784 9.439 48.375 1.00 48.78 172 ILE A CA 1
ATOM 1430 C C . ILE A 1 172 ? -33.734 9.159 49.536 1.00 48.78 172 ILE A C 1
ATOM 1432 O O . ILE A 1 172 ? -34.864 8.733 49.323 1.00 48.78 172 ILE A O 1
ATOM 1436 N N . GLY A 1 173 ? -33.239 9.279 50.769 1.00 44.97 173 GLY A N 1
ATOM 1437 C CA . GLY A 1 173 ? -34.045 8.944 51.942 1.00 44.97 173 GLY A CA 1
ATOM 1438 C C . GLY A 1 173 ? -33.294 8.756 53.256 1.00 44.97 173 GLY A C 1
ATOM 1439 O O . GLY A 1 173 ? -33.692 7.903 54.040 1.00 44.97 173 GLY A O 1
ATOM 1440 N N . MET A 1 174 ? -32.257 9.548 53.558 1.00 45.44 174 MET A N 1
ATOM 1441 C CA . MET A 1 174 ? -31.993 9.855 54.971 1.00 45.44 174 MET A CA 1
ATOM 1442 C C . MET A 1 174 ? -33.045 10.875 55.405 1.00 45.44 174 MET A C 1
ATOM 1444 O O . MET A 1 174 ? -32.853 12.087 55.333 1.00 45.44 174 MET A O 1
ATOM 1448 N N . GLY A 1 175 ? -34.214 10.338 55.753 1.00 40.97 175 GLY A N 1
ATOM 1449 C CA . GLY A 1 175 ? -35.316 11.063 56.350 1.00 40.97 175 GLY A CA 1
ATOM 1450 C C . GLY A 1 175 ? -34.864 11.705 57.653 1.00 40.97 175 GLY A C 1
ATOM 1451 O O . GLY A 1 175 ? -34.610 11.040 58.650 1.00 40.97 175 GLY A O 1
ATOM 1452 N N . MET A 1 176 ? -34.770 13.024 57.590 1.00 46.06 176 MET A N 1
ATOM 1453 C CA . MET A 1 176 ? -35.121 13.984 58.624 1.00 46.06 176 MET A CA 1
ATOM 1454 C C . MET A 1 176 ? -36.141 13.408 59.629 1.00 46.06 176 MET A C 1
ATOM 1456 O O . MET A 1 176 ? -37.347 13.456 59.412 1.00 46.06 176 MET A O 1
ATOM 1460 N N . GLY A 1 177 ? -35.638 12.844 60.727 1.00 40.91 177 GLY A N 1
ATOM 1461 C CA . GLY A 1 177 ? -36.414 12.413 61.886 1.00 40.91 177 GLY A CA 1
ATOM 1462 C C . GLY A 1 177 ? -36.277 13.433 63.008 1.00 40.91 177 GLY A C 1
ATOM 1463 O O . GLY A 1 177 ? -35.508 13.239 63.942 1.00 40.91 177 GLY A O 1
ATOM 1464 N N . MET A 1 178 ? -37.002 14.545 62.890 1.00 45.12 178 MET A N 1
ATOM 1465 C CA . MET A 1 178 ? -37.337 15.398 64.029 1.00 45.12 178 MET A CA 1
ATOM 1466 C C . MET A 1 178 ? -38.218 14.578 64.983 1.00 45.12 178 MET A C 1
ATOM 1468 O O . MET A 1 178 ? -39.358 14.270 64.649 1.00 45.12 178 MET A O 1
ATOM 1472 N N . THR A 1 179 ? -37.729 14.266 66.181 1.00 41.50 179 THR A N 1
ATOM 1473 C CA . THR A 1 179 ? -38.584 13.913 67.324 1.00 41.50 179 THR A CA 1
ATOM 1474 C C . THR A 1 179 ? -38.350 14.925 68.435 1.00 41.50 179 THR A C 1
ATOM 1476 O O . THR A 1 179 ? -37.376 14.853 69.178 1.00 41.50 179 THR A O 1
ATOM 1479 N N . SER A 1 180 ? -39.259 15.896 68.494 1.00 44.34 180 SER A N 1
ATOM 1480 C CA . SER A 1 180 ? -39.539 16.735 69.657 1.00 44.34 180 SER A CA 1
ATOM 1481 C C . SER A 1 180 ? -40.649 16.067 70.469 1.00 44.34 180 SER A C 1
ATOM 1483 O O . SER A 1 180 ? -41.681 15.766 69.877 1.00 44.34 180 SER A O 1
ATOM 1485 N N . HIS A 1 181 ? -40.418 15.835 71.766 1.00 41.81 181 HIS A N 1
ATOM 1486 C CA . HIS A 1 181 ? -41.336 15.686 72.925 1.00 41.81 181 HIS A CA 1
ATOM 1487 C C . HIS A 1 181 ? -40.419 15.249 74.096 1.00 41.81 181 HIS A C 1
ATOM 1489 O O . HIS A 1 181 ? -39.644 14.320 73.913 1.00 41.81 181 HIS A O 1
ATOM 1495 N N . GLY A 1 182 ? -40.322 15.851 75.286 1.00 43.97 182 GLY A N 1
ATOM 1496 C CA . GLY A 1 182 ? -41.233 16.691 76.060 1.00 43.97 182 GLY A CA 1
ATOM 1497 C C . GLY A 1 182 ? -41.589 15.966 77.372 1.00 43.97 182 GLY A C 1
ATOM 1498 O O . GLY A 1 182 ? -42.381 15.037 77.301 1.00 43.97 182 GLY A O 1
ATOM 1499 N N . TYR A 1 183 ? -41.057 16.449 78.515 1.00 42.56 183 TYR A N 1
ATOM 1500 C CA . TYR A 1 183 ? -41.408 16.141 79.933 1.00 42.56 183 TYR A CA 1
ATOM 1501 C C . TYR A 1 183 ? -41.081 14.699 80.416 1.00 42.56 183 TYR A C 1
ATOM 1503 O O . TYR A 1 183 ? -41.344 13.748 79.695 1.00 42.56 183 TYR A O 1
ATOM 1511 N N . ILE A 1 184 ? -40.491 14.402 81.586 1.00 41.50 184 ILE A N 1
ATOM 1512 C CA . ILE A 1 184 ? -40.340 15.020 82.924 1.00 41.50 184 ILE A CA 1
ATOM 1513 C C . ILE A 1 184 ? -38.912 14.750 83.423 1.00 41.50 184 ILE A C 1
ATOM 1515 O O . ILE A 1 184 ? -38.403 13.645 83.130 1.00 41.50 184 ILE A O 1
#

Solvent-accessible surface area (backbone atoms only — not comparable to full-atom values): 10512 Å² total; per-residue (Å²): 116,58,95,60,38,41,64,38,82,67,41,66,60,89,90,53,92,64,102,56,63,44,66,51,72,44,52,57,87,33,77,88,36,61,86,52,34,74,60,76,55,42,73,70,55,52,48,29,50,52,26,43,50,52,15,50,53,25,42,52,50,28,52,54,53,52,50,31,57,75,71,39,58,61,54,76,59,39,74,75,40,45,37,58,53,35,41,47,34,25,53,28,27,48,51,18,29,53,19,37,48,51,22,53,48,54,46,67,67,50,63,60,33,74,89,63,40,97,61,25,92,78,60,71,90,52,70,69,57,55,51,48,56,52,47,32,52,54,40,44,53,53,28,53,53,33,47,52,52,20,53,50,42,46,48,55,52,51,52,57,51,50,57,64,70,68,64,74,86,88,81,88,72,90,70,84,77,86,81,88,83,81,90,133

Secondary structure (DSSP, 8-state):
--SSEEEEEEE--TT--S---EEEEEETTSTGGGGTHHHH--HHHHHHHHHHHHHHHHHHHHHHHHHHHHHT-SHHHHHHHHHHHHHHHHHHHHHHHHHHHHHHHHHHHHTT-TTT-SSGGG----HHHHHHHHHHHHHHHHHHHHHHHHHHHHHHHHHHHHHHHT------------------

Sequence (184 aa):
MGLWEFCFNGFRYPKFQYDYKFTGCNYIFSEEYRIIWSWMLPAWFMAVQTFMTIALLASLTTLVTISLVLVRWPMQIIMRYEWHLTGFCFCCQAITVIGIFFAVLVFGVMCWSRDWLLNPNFNYLSWSYAFAVIAGGIHAFAGFTLLHETFEARERKRQASNLLHMDPQGHIGMGMGMTSHGYI

pLDDT: mean 87.34, std 14.49, range [40.91, 98.31]